Protein AF-B0XC69-F1 (afdb_monomer_lite)

Sequence (270 aa):
MVTQSNRRSKTFSDSVLTITGFFMEQNASMHNDLIACIFLYTSLLFAGYMVSNKYGAGLACVMTIPLYEKSIETPKDLADSGMLWGAEVVAWVNSFTLASESYLQTLVKNYRVEDLDHLKQLAKTRDFGFVGEHSEFGHFVPTEFLDEETSRQKRLLSKDLLWQSCTAYVSKTCPFKSRLNDLIMEIRQSGVQHFWELRSSGSEVVFSHPAWMDRGAGGGRFNQGRVLVPGRPSKNPVGQGGDGFDRNRKHVRPGPSLRAQKVRQPSVTA

Structure (mmCIF, N/CA/C/O backbone):
data_AF-B0XC69-F1
#
_entry.id   AF-B0XC69-F1
#
loop_
_atom_site.group_PDB
_atom_site.id
_atom_site.type_symbol
_atom_site.label_atom_id
_atom_site.label_alt_id
_atom_site.label_comp_id
_atom_site.label_asym_id
_atom_site.label_entity_id
_atom_site.label_seq_id
_atom_site.pdbx_PDB_ins_code
_atom_site.Cartn_x
_atom_site.Cartn_y
_atom_site.Cartn_z
_atom_site.occupancy
_atom_site.B_iso_or_equiv
_atom_site.auth_seq_id
_atom_site.auth_comp_id
_atom_site.auth_asym_id
_atom_site.auth_atom_id
_atom_site.pdbx_PDB_model_num
ATOM 1 N N . MET A 1 1 ? -39.777 20.691 71.344 1.00 35.19 1 MET A N 1
ATOM 2 C CA . MET A 1 1 ? -40.738 19.683 70.852 1.00 35.19 1 MET A CA 1
ATOM 3 C C . MET A 1 1 ? -40.025 18.906 69.759 1.00 35.19 1 MET A C 1
ATOM 5 O O . MET A 1 1 ? -39.617 19.508 68.776 1.00 35.19 1 MET A O 1
ATOM 9 N N . VAL A 1 2 ? -39.707 17.640 70.022 1.00 38.19 2 VAL A N 1
ATOM 10 C CA . VAL A 1 2 ? -38.860 16.794 69.168 1.00 38.19 2 VAL A CA 1
ATOM 11 C C . VAL A 1 2 ? -39.635 16.447 67.899 1.00 38.19 2 VAL A C 1
ATOM 13 O O . VAL A 1 2 ? -40.652 15.761 67.975 1.00 38.19 2 VAL A O 1
ATOM 16 N N . THR A 1 3 ? -39.179 16.913 66.739 1.00 38.44 3 TH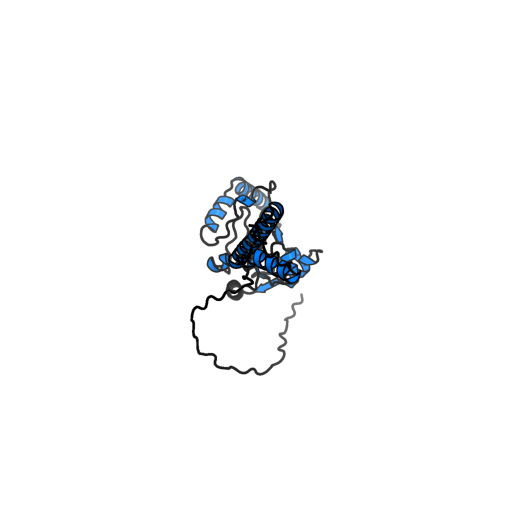R A N 1
ATOM 17 C CA . THR A 1 3 ? -39.650 16.404 65.450 1.00 38.44 3 THR A CA 1
ATOM 18 C C . THR A 1 3 ? -39.056 15.013 65.256 1.00 38.44 3 THR A C 1
ATOM 20 O O . THR A 1 3 ? -37.899 14.850 64.875 1.00 38.44 3 THR A O 1
ATOM 23 N N . GLN A 1 4 ? -39.840 13.982 65.575 1.00 37.69 4 GLN A N 1
ATOM 24 C CA . GLN A 1 4 ? -39.540 12.618 65.156 1.00 37.69 4 GLN A CA 1
ATOM 25 C C . GLN A 1 4 ? -39.554 12.570 63.622 1.00 37.69 4 GLN A C 1
ATOM 27 O O . GLN A 1 4 ? -40.604 12.472 62.992 1.00 37.69 4 GLN A O 1
ATOM 32 N N . SER A 1 5 ? -38.369 12.663 63.022 1.00 44.56 5 SER A N 1
ATOM 33 C CA . SER A 1 5 ? -38.133 12.243 61.645 1.00 44.56 5 SER A CA 1
ATOM 34 C C . SER A 1 5 ? -38.429 10.743 61.565 1.00 44.56 5 SER A C 1
ATOM 36 O O . SER A 1 5 ? -37.733 9.918 62.161 1.00 44.56 5 SER A O 1
ATOM 38 N N . ASN A 1 6 ? -39.521 10.396 60.888 1.00 46.03 6 ASN A N 1
ATOM 39 C CA . ASN A 1 6 ? -39.916 9.025 60.603 1.00 46.03 6 ASN A CA 1
ATOM 40 C C . ASN A 1 6 ? -38.870 8.394 59.664 1.00 46.03 6 ASN A C 1
ATOM 42 O O . ASN A 1 6 ? -38.987 8.484 58.440 1.00 46.03 6 ASN A O 1
ATOM 46 N N . ARG A 1 7 ? -37.809 7.796 60.228 1.00 54.62 7 ARG A N 1
ATOM 47 C CA . ARG A 1 7 ? -36.787 7.053 59.475 1.00 54.62 7 ARG A CA 1
ATOM 48 C C . ARG A 1 7 ? -37.419 5.802 58.864 1.00 54.62 7 ARG A C 1
ATOM 50 O O . ARG A 1 7 ? -37.412 4.731 59.468 1.00 54.62 7 ARG A O 1
ATOM 57 N N . ARG A 1 8 ? -37.942 5.914 57.640 1.00 59.34 8 ARG A N 1
ATOM 58 C CA . ARG A 1 8 ? -38.225 4.740 56.803 1.00 59.34 8 ARG A CA 1
ATOM 59 C C . ARG A 1 8 ? -36.908 4.005 56.555 1.00 59.34 8 ARG A C 1
ATOM 61 O O . ARG A 1 8 ? -36.005 4.545 55.921 1.00 59.34 8 ARG A O 1
ATOM 68 N N . SER A 1 9 ? -36.806 2.779 57.061 1.00 60.19 9 SER A N 1
ATOM 69 C CA . SER A 1 9 ? -35.724 1.858 56.713 1.00 60.19 9 SER A CA 1
ATOM 70 C C . SER A 1 9 ? -35.753 1.608 55.205 1.00 60.19 9 SER A C 1
ATOM 72 O O . SER A 1 9 ? -36.785 1.192 54.673 1.00 60.19 9 SER A O 1
ATOM 74 N N . LYS A 1 10 ? -34.648 1.890 54.503 1.00 64.50 10 LYS A N 1
ATOM 75 C CA . LYS A 1 10 ? -34.543 1.572 53.079 1.00 64.50 10 LYS A CA 1
ATOM 76 C C . LYS A 1 10 ? -34.388 0.069 52.915 1.00 64.50 10 LYS A C 1
ATOM 78 O O . LYS A 1 10 ? -33.409 -0.527 53.359 1.00 64.50 10 LYS A O 1
ATOM 83 N N . THR A 1 11 ? -35.365 -0.540 52.259 1.00 82.88 11 THR A N 1
ATOM 84 C CA . THR A 1 11 ? -35.267 -1.922 51.796 1.00 82.88 11 THR A CA 1
ATOM 85 C C . THR A 1 11 ? -34.165 -2.016 50.739 1.00 82.88 11 THR A C 1
ATOM 87 O O . THR A 1 11 ? -33.959 -1.078 49.974 1.00 82.88 11 THR A O 1
ATOM 90 N N . PHE A 1 12 ? -33.478 -3.157 50.654 1.00 83.69 12 PHE A N 1
ATOM 91 C CA . PHE A 1 12 ? -32.410 -3.402 49.675 1.00 83.69 12 PHE A CA 1
ATOM 92 C C . PHE A 1 12 ? -32.794 -3.000 48.238 1.00 83.69 12 PHE A C 1
ATOM 94 O O . PHE A 1 12 ? -32.015 -2.348 47.546 1.00 83.69 12 PHE A O 1
ATOM 101 N N . SER A 1 13 ? -34.028 -3.308 47.825 1.00 85.00 13 SER A N 1
ATOM 102 C CA . SER A 1 13 ? -34.564 -2.931 46.511 1.00 85.00 13 SER A CA 1
ATOM 103 C C . SER A 1 13 ? -34.569 -1.418 46.272 1.00 85.00 13 SER A C 1
ATOM 105 O O . SER A 1 13 ? -34.286 -0.978 45.163 1.00 85.00 13 SER A O 1
ATOM 107 N N . ASP A 1 14 ? -34.874 -0.619 47.295 1.00 82.31 14 ASP A N 1
ATOM 108 C CA . ASP A 1 14 ? -34.946 0.841 47.182 1.00 82.31 14 ASP A CA 1
ATOM 109 C C . ASP A 1 14 ? -33.545 1.442 46.995 1.00 82.31 14 ASP A C 1
ATOM 111 O O . ASP A 1 14 ? -33.346 2.372 46.214 1.00 82.31 14 ASP A O 1
ATOM 115 N N . SER A 1 15 ? -32.541 0.846 47.643 1.00 84.00 15 SER A N 1
ATOM 116 C CA . SER A 1 15 ? -31.134 1.205 47.457 1.00 84.00 15 SER A CA 1
ATOM 117 C C . SER A 1 15 ? -30.625 0.848 46.058 1.00 84.00 15 SER A C 1
ATOM 119 O O . SER A 1 15 ? -29.963 1.674 45.436 1.00 84.00 15 SER A O 1
ATOM 121 N N . VAL A 1 16 ? -30.962 -0.335 45.529 1.00 86.75 16 VAL A N 1
ATOM 122 C CA . VAL A 1 16 ? -30.578 -0.738 44.162 1.00 86.75 16 VAL A CA 1
ATOM 123 C C . VAL A 1 16 ? -31.189 0.202 43.125 1.00 86.75 16 VAL A C 1
ATOM 125 O O . VAL A 1 16 ? -30.464 0.715 42.281 1.00 86.75 16 VAL A O 1
ATOM 128 N N . LEU A 1 17 ? -32.487 0.502 43.232 1.00 86.69 17 LEU A N 1
ATOM 129 C CA . LEU A 1 17 ? -33.159 1.443 42.330 1.00 86.69 17 LEU A CA 1
ATOM 130 C C . LEU A 1 17 ? -32.564 2.853 42.420 1.00 86.69 17 LEU A C 1
ATOM 132 O O . LEU A 1 17 ? -32.383 3.504 41.395 1.00 86.69 17 LEU A O 1
ATOM 136 N N . THR A 1 18 ? -32.199 3.302 43.627 1.00 83.38 18 THR A N 1
ATOM 137 C CA . THR A 1 18 ? -31.525 4.596 43.829 1.00 83.38 18 THR A CA 1
ATOM 138 C C . THR A 1 18 ? -30.154 4.618 43.133 1.00 83.38 18 THR A C 1
ATOM 140 O O . THR A 1 18 ? -29.830 5.581 42.444 1.00 83.38 18 THR A O 1
ATOM 143 N N . ILE A 1 19 ? -29.361 3.547 43.259 1.00 85.62 19 ILE A N 1
ATOM 144 C CA . ILE A 1 19 ? -28.049 3.422 42.603 1.00 85.62 19 ILE A CA 1
ATOM 145 C C . ILE A 1 19 ? -28.200 3.385 41.079 1.00 85.62 19 ILE A C 1
ATOM 147 O O . ILE A 1 19 ? -27.499 4.111 40.380 1.00 85.62 19 ILE A O 1
ATOM 151 N N . THR A 1 20 ? -29.130 2.585 40.555 1.00 86.19 20 THR A N 1
ATOM 152 C CA . THR A 1 20 ? -29.433 2.530 39.119 1.00 86.19 20 THR A CA 1
ATOM 153 C C . THR A 1 20 ? -29.872 3.899 38.596 1.00 86.19 20 THR A C 1
ATOM 155 O O . THR A 1 20 ? -29.376 4.334 37.562 1.00 86.19 20 THR A O 1
ATOM 158 N N . GLY A 1 21 ? -30.705 4.627 39.346 1.00 84.75 21 GLY A N 1
ATOM 159 C CA . GLY A 1 21 ? -31.083 6.006 39.036 1.00 84.75 21 GLY A CA 1
ATOM 160 C C . GLY A 1 21 ? -29.876 6.938 38.892 1.00 84.75 21 GLY A C 1
ATOM 161 O O . GLY A 1 21 ? -29.803 7.674 37.914 1.00 84.75 21 GLY A O 1
ATOM 162 N N . PHE A 1 22 ? -28.883 6.845 39.785 1.00 83.94 22 PHE A N 1
ATOM 163 C CA . PHE A 1 22 ? -27.645 7.627 39.666 1.00 83.94 22 PHE A CA 1
ATOM 164 C C . PHE A 1 22 ? -26.816 7.280 38.424 1.00 83.94 22 PHE A C 1
ATOM 166 O O . PHE A 1 22 ? -26.246 8.180 37.813 1.00 83.94 22 PHE A O 1
ATOM 173 N N . PHE A 1 23 ? -26.767 6.008 38.016 1.00 84.44 23 PHE A N 1
ATOM 174 C CA . PHE A 1 23 ? -26.092 5.606 36.774 1.00 84.44 23 PHE A CA 1
ATOM 175 C C . PHE A 1 23 ? -26.844 6.052 35.513 1.00 84.44 23 PHE A C 1
ATOM 177 O O . PHE A 1 23 ? -26.207 6.358 34.510 1.00 84.44 23 PHE A O 1
ATOM 184 N N . MET A 1 24 ? -28.175 6.129 35.566 1.00 86.69 24 MET A N 1
ATOM 185 C CA . MET A 1 24 ? -29.010 6.698 34.501 1.00 86.69 24 MET A CA 1
ATOM 186 C C . MET A 1 24 ? -29.125 8.232 34.560 1.00 86.69 24 MET A C 1
ATOM 188 O O . MET A 1 24 ? -29.904 8.798 33.797 1.00 86.69 24 MET A O 1
ATOM 192 N N . GLU A 1 25 ? -28.396 8.903 35.459 1.00 82.38 25 GLU A N 1
ATOM 193 C CA . GLU A 1 25 ? -28.453 10.361 35.666 1.00 82.38 25 GLU A CA 1
ATOM 194 C C . GLU A 1 25 ? -29.860 10.883 36.031 1.00 82.38 25 GLU A C 1
ATOM 196 O O . GLU A 1 25 ? -30.189 12.056 35.854 1.00 82.38 25 GLU A O 1
ATOM 201 N N . GLN A 1 26 ? -30.711 10.012 36.578 1.00 83.38 26 GLN A N 1
ATOM 202 C CA . GLN A 1 26 ? -32.040 10.372 37.051 1.00 83.38 26 GLN A CA 1
ATOM 203 C C . GLN A 1 26 ? -31.956 11.008 38.437 1.00 83.38 26 GLN A C 1
ATOM 205 O O . GLN A 1 26 ? -31.206 10.570 39.312 1.00 83.38 26 GLN A O 1
ATOM 210 N N . ASN A 1 27 ? -32.765 12.045 38.651 1.00 74.31 27 ASN A N 1
ATOM 211 C CA . ASN A 1 27 ? -32.834 12.720 39.937 1.00 74.31 27 ASN A CA 1
ATOM 212 C C . ASN A 1 27 ? -33.462 11.776 40.976 1.00 74.31 27 ASN A C 1
ATOM 214 O O . ASN A 1 27 ? -34.639 11.426 40.876 1.00 74.31 27 ASN A O 1
ATOM 218 N N . ALA A 1 28 ? -32.665 11.341 41.950 1.00 71.00 28 ALA A N 1
ATOM 219 C CA . ALA A 1 28 ? -33.098 10.452 43.017 1.00 71.00 28 ALA A CA 1
ATOM 220 C C . ALA A 1 28 ? -33.102 11.186 44.362 1.00 71.00 28 ALA A C 1
ATOM 222 O O . ALA A 1 28 ? -32.224 11.993 44.667 1.00 71.00 28 ALA A O 1
ATOM 223 N N . SER A 1 29 ? -34.096 10.877 45.195 1.00 69.31 29 SER A N 1
ATOM 224 C CA . SER A 1 29 ? -34.234 11.447 46.536 1.00 69.31 29 SER A CA 1
ATOM 225 C C . SER A 1 29 ? -33.044 11.053 47.426 1.00 69.31 29 SER A C 1
ATOM 227 O O . SER A 1 29 ? -32.942 9.910 47.881 1.00 69.31 29 SER A O 1
ATOM 229 N N . MET A 1 30 ? -32.145 12.011 47.679 1.00 66.19 30 MET A N 1
ATOM 230 C CA . MET A 1 30 ? -31.007 11.871 48.593 1.00 66.19 30 MET A CA 1
ATOM 231 C C . MET A 1 30 ? -31.369 12.346 50.000 1.00 66.19 30 MET A C 1
ATOM 233 O O . MET A 1 30 ? -31.880 13.447 50.194 1.00 66.19 30 MET A O 1
ATOM 237 N N . HIS A 1 31 ? -31.067 11.516 50.997 1.00 66.50 31 HIS A N 1
ATOM 238 C CA . HIS A 1 31 ? -31.064 11.932 52.398 1.00 66.50 31 HIS A CA 1
ATOM 239 C C . HIS A 1 31 ? -29.703 12.553 52.725 1.00 66.50 31 HIS A C 1
ATOM 241 O O . HIS A 1 31 ? -28.673 11.912 52.509 1.00 66.50 31 HIS A O 1
ATOM 247 N N . ASN A 1 32 ? -29.704 13.770 53.272 1.00 69.38 32 ASN A N 1
ATOM 248 C CA . ASN A 1 32 ? -28.490 14.545 53.559 1.00 69.38 32 ASN A CA 1
ATOM 249 C C . ASN A 1 32 ? -28.138 14.575 55.058 1.00 69.38 32 ASN A C 1
ATOM 251 O O . ASN A 1 32 ? -27.385 15.433 55.507 1.00 69.38 32 ASN A O 1
ATOM 255 N N . ASP A 1 33 ? -28.664 13.627 55.835 1.00 72.06 33 ASP A N 1
ATOM 256 C CA . ASP A 1 33 ? -28.566 13.635 57.300 1.00 72.06 33 ASP A CA 1
ATOM 257 C C . ASP A 1 33 ? -27.158 13.313 57.833 1.00 72.06 33 ASP A C 1
ATOM 259 O O . ASP A 1 33 ? -26.824 13.687 58.956 1.00 72.06 33 ASP A O 1
ATOM 263 N N . LEU A 1 34 ? -26.321 12.618 57.050 1.00 79.12 34 LEU A N 1
ATOM 264 C CA . LEU A 1 34 ? -24.932 12.298 57.395 1.00 79.12 34 LEU A CA 1
ATOM 265 C C . LEU A 1 34 ? -23.973 12.707 56.272 1.00 79.12 34 LEU A C 1
ATOM 267 O O . LEU A 1 34 ? -24.160 12.337 55.113 1.00 79.12 34 LEU A O 1
ATOM 271 N N . ILE A 1 35 ? -22.865 13.350 56.650 1.00 81.81 35 ILE A N 1
ATOM 272 C CA . ILE A 1 35 ? -21.774 13.744 55.739 1.00 81.81 35 ILE A CA 1
ATOM 273 C C . ILE A 1 35 ? -21.216 12.533 54.970 1.00 81.81 35 ILE A C 1
ATOM 275 O O . ILE A 1 35 ? -20.936 12.634 53.778 1.00 81.81 35 ILE A O 1
ATOM 279 N N . ALA A 1 36 ? -21.131 11.361 55.608 1.00 81.50 36 ALA A N 1
ATOM 280 C CA . ALA A 1 36 ? -20.697 10.124 54.955 1.00 81.50 36 ALA A CA 1
ATOM 281 C C . ALA A 1 36 ? -21.615 9.705 53.787 1.00 81.50 36 ALA A C 1
ATOM 283 O O . ALA A 1 36 ? -21.129 9.263 52.748 1.00 81.50 36 ALA A O 1
ATOM 284 N N . CYS A 1 37 ? -22.934 9.886 53.924 1.00 79.75 37 CYS A N 1
ATOM 285 C CA . CYS A 1 37 ? -23.893 9.593 52.856 1.00 79.75 37 CYS A CA 1
ATOM 286 C C . CYS A 1 37 ? -23.765 10.591 51.700 1.00 79.75 37 CYS A C 1
ATOM 288 O O . CYS A 1 37 ? -23.842 10.187 50.544 1.00 79.75 37 CYS A O 1
ATOM 290 N N . ILE A 1 38 ? -23.500 11.866 51.999 1.00 83.56 38 ILE A N 1
ATOM 291 C CA . ILE A 1 38 ? -23.261 12.900 50.983 1.00 83.56 38 ILE A CA 1
ATOM 292 C C . ILE A 1 38 ? -22.013 12.565 50.160 1.00 83.56 38 ILE A C 1
ATOM 294 O O . ILE A 1 38 ? -22.074 12.597 48.932 1.00 83.56 38 ILE A O 1
ATOM 298 N N . PHE A 1 39 ? -20.904 12.186 50.805 1.00 87.69 39 PHE A N 1
ATOM 299 C CA . PHE A 1 39 ? -19.690 11.773 50.092 1.00 87.69 39 PHE A CA 1
ATOM 300 C C . PHE A 1 39 ? -19.920 10.530 49.225 1.00 87.69 39 PHE A C 1
ATOM 302 O O . PHE A 1 39 ? -19.506 10.518 48.065 1.00 87.69 39 PHE A O 1
ATOM 309 N N . LEU A 1 40 ? -20.626 9.519 49.746 1.00 86.25 40 LEU A N 1
ATOM 310 C CA . LEU A 1 40 ? -20.972 8.312 48.991 1.00 86.25 40 LEU A CA 1
ATOM 311 C C . LEU A 1 40 ? -21.791 8.675 47.745 1.00 86.25 40 LEU A C 1
ATOM 313 O O . LEU A 1 40 ? -21.365 8.379 46.630 1.00 86.25 40 LEU A O 1
ATOM 317 N N . TYR A 1 41 ? -22.917 9.369 47.909 1.00 86.44 41 TYR A N 1
ATOM 318 C CA . TYR A 1 41 ? -23.788 9.736 46.793 1.00 86.44 41 TYR A CA 1
ATOM 319 C C . TYR A 1 41 ? -23.098 10.643 45.772 1.00 86.44 41 TYR A C 1
ATOM 321 O O . TYR A 1 41 ? -23.245 10.418 44.575 1.00 86.44 41 TYR A O 1
ATOM 329 N N . THR A 1 42 ? -22.279 11.599 46.216 1.00 86.06 42 THR A N 1
ATOM 330 C CA . THR A 1 42 ? -21.506 12.467 45.311 1.00 86.06 42 THR A CA 1
ATOM 331 C C . THR A 1 42 ? -20.498 11.656 44.496 1.00 86.06 42 THR A C 1
ATOM 333 O O . THR A 1 42 ? -20.384 11.855 43.289 1.00 86.06 42 THR A O 1
ATOM 336 N N . SER A 1 43 ? -19.801 10.700 45.122 1.00 88.38 43 SER A N 1
ATOM 337 C CA . SER A 1 43 ? -18.871 9.817 44.406 1.00 88.38 43 SER A CA 1
ATOM 338 C C . SER A 1 43 ? -19.581 8.900 43.403 1.00 88.38 43 SER A C 1
ATOM 340 O O . SER A 1 43 ? -19.077 8.703 42.298 1.00 88.38 43 SER A O 1
ATOM 342 N N . LEU A 1 44 ? -20.775 8.396 43.742 1.00 86.88 44 LEU A N 1
ATOM 343 C CA . LEU A 1 44 ? -21.577 7.545 42.860 1.00 86.88 44 LEU A CA 1
ATOM 344 C C . LEU A 1 44 ? -22.139 8.322 41.663 1.00 86.88 44 LEU A C 1
ATOM 346 O O . LEU A 1 44 ? -22.091 7.831 40.539 1.00 86.88 44 LEU A O 1
ATOM 350 N N . LEU A 1 45 ? -22.616 9.546 41.898 1.00 87.62 45 LEU A N 1
ATOM 351 C CA . LEU A 1 45 ? -23.056 10.471 40.854 1.00 87.62 45 LEU A CA 1
ATOM 352 C C . LEU A 1 45 ? -21.907 10.832 39.913 1.00 87.62 45 LEU A C 1
ATOM 354 O O . LEU A 1 45 ? -22.064 10.778 38.696 1.00 87.62 45 LEU A O 1
ATOM 358 N N . PHE A 1 46 ? -20.731 11.142 40.462 1.00 89.38 46 PHE A N 1
ATOM 359 C CA . PHE A 1 46 ? -19.548 11.436 39.658 1.00 89.38 46 PHE A CA 1
ATOM 360 C C . PHE A 1 46 ? -19.111 10.230 38.814 1.00 89.38 46 PHE A C 1
ATOM 362 O O . PHE A 1 46 ? -18.763 10.388 37.643 1.00 89.38 46 PHE A O 1
ATOM 369 N N . ALA A 1 47 ? -19.168 9.018 39.377 1.00 89.69 47 ALA A N 1
ATOM 370 C CA . ALA A 1 47 ? -18.872 7.787 38.651 1.00 89.69 47 ALA A CA 1
ATOM 371 C C . ALA A 1 47 ? -19.884 7.522 37.522 1.00 89.69 47 ALA A C 1
ATOM 373 O O . ALA A 1 47 ? -19.465 7.246 36.398 1.00 89.69 47 ALA A O 1
ATOM 374 N N . GLY A 1 48 ? -21.188 7.656 37.794 1.00 88.62 48 GLY A N 1
ATOM 375 C CA . GLY A 1 48 ? -22.251 7.517 36.792 1.00 88.62 48 GLY A CA 1
ATOM 376 C C . GLY A 1 48 ? -22.087 8.509 35.641 1.00 88.62 48 GLY A C 1
ATOM 377 O O . GLY A 1 48 ? -21.997 8.101 34.485 1.00 88.62 48 GLY A O 1
ATOM 378 N N . TYR A 1 49 ? -21.896 9.789 35.970 1.00 89.94 49 TYR A N 1
ATOM 379 C CA . TYR A 1 49 ? -21.653 10.856 34.997 1.00 89.94 49 TYR A CA 1
ATOM 380 C C . TYR A 1 49 ? -20.414 10.595 34.125 1.00 89.94 49 TYR A C 1
ATOM 382 O O . TYR A 1 49 ? -20.444 10.760 32.903 1.00 89.94 49 TYR A O 1
ATOM 390 N N . MET A 1 50 ? -19.303 10.156 34.725 1.00 93.75 50 MET A N 1
ATOM 391 C CA . MET A 1 50 ? -18.082 9.839 33.977 1.00 93.75 50 MET A CA 1
ATOM 392 C C . MET A 1 50 ? -18.270 8.660 33.018 1.00 93.75 50 MET A C 1
ATOM 394 O O . MET A 1 50 ? -17.733 8.685 31.909 1.00 93.75 50 MET A O 1
ATOM 398 N N . VAL A 1 51 ? -19.017 7.628 33.418 1.00 92.44 51 VAL A N 1
ATOM 399 C CA . VAL A 1 51 ? -19.293 6.460 32.568 1.00 92.44 51 VAL A CA 1
ATOM 400 C C . VAL A 1 51 ? -20.214 6.836 31.407 1.00 92.44 51 VAL A C 1
ATOM 402 O O . VAL A 1 51 ? -19.891 6.516 30.262 1.00 92.44 51 VAL A O 1
ATOM 405 N N . SER A 1 52 ? -21.297 7.568 31.673 1.00 89.94 52 SER A N 1
ATOM 406 C CA . SER A 1 52 ? -22.253 8.015 30.655 1.00 89.94 52 SER A CA 1
ATOM 407 C C . SER A 1 52 ? -21.602 8.912 29.604 1.00 89.94 52 SER A C 1
ATOM 409 O O . SER A 1 52 ? -21.745 8.658 28.406 1.00 89.94 52 SER A O 1
ATOM 411 N N . ASN A 1 53 ? -20.785 9.887 30.017 1.00 91.56 53 ASN A N 1
ATOM 412 C CA . ASN A 1 53 ? -20.058 10.740 29.074 1.00 91.56 53 ASN A CA 1
ATOM 413 C C . ASN A 1 53 ? -19.021 9.970 28.251 1.00 91.56 53 ASN A C 1
ATOM 415 O O . ASN A 1 53 ? -18.890 10.215 27.054 1.00 91.56 53 ASN A O 1
ATOM 419 N N . LYS A 1 54 ? -18.300 9.011 28.849 1.00 93.94 54 LYS A N 1
ATOM 420 C CA . LYS A 1 54 ? -17.360 8.159 28.100 1.00 93.94 54 LYS A CA 1
ATOM 421 C C . LYS A 1 54 ? -18.077 7.284 27.078 1.00 93.94 54 LYS A C 1
ATOM 423 O O . LYS A 1 54 ? -17.586 7.139 25.961 1.00 93.94 54 LYS A O 1
ATOM 428 N N . TYR A 1 55 ? -19.229 6.725 27.441 1.00 93.69 55 TYR A N 1
ATOM 429 C CA . TYR A 1 55 ? -20.041 5.935 26.524 1.00 93.69 55 TYR A CA 1
ATOM 430 C C . TYR A 1 55 ? -20.590 6.796 25.380 1.00 93.69 55 TYR A C 1
ATOM 432 O O . TYR A 1 55 ? -20.427 6.432 24.217 1.00 93.69 55 TYR A O 1
ATOM 440 N N . GLY A 1 56 ? -21.156 7.968 25.688 1.00 92.56 56 GLY A N 1
ATOM 441 C CA . GLY A 1 56 ? -21.651 8.917 24.688 1.00 92.56 56 GLY A CA 1
ATOM 442 C C . GLY A 1 56 ? -20.553 9.400 23.736 1.00 92.56 56 GLY A C 1
ATOM 443 O O . GLY A 1 56 ? -20.737 9.376 22.519 1.00 92.56 56 GLY A O 1
ATOM 444 N N . ALA A 1 57 ? -19.377 9.749 24.266 1.00 92.75 57 ALA A N 1
ATOM 445 C CA . ALA A 1 57 ? -18.216 10.134 23.464 1.00 92.75 57 ALA A CA 1
ATOM 446 C C . ALA A 1 57 ? -17.690 8.974 22.599 1.00 92.75 57 ALA A C 1
ATOM 448 O O . ALA A 1 57 ? -17.358 9.174 21.430 1.00 92.75 57 ALA A O 1
ATOM 449 N N . GLY A 1 58 ? -17.645 7.752 23.141 1.00 92.12 58 GLY A N 1
ATOM 450 C CA . GLY A 1 58 ? -17.246 6.555 22.401 1.00 92.12 58 GLY A CA 1
ATOM 451 C C . GLY A 1 58 ? -18.209 6.232 21.260 1.00 92.12 58 GLY A C 1
ATOM 452 O O . GLY A 1 58 ? -17.774 5.976 20.138 1.00 92.12 58 GLY A O 1
ATOM 453 N N . LEU A 1 59 ? -19.515 6.317 21.514 1.00 92.38 59 LEU A N 1
ATOM 454 C CA . LEU A 1 59 ? -20.545 6.108 20.501 1.00 92.38 59 LEU A CA 1
ATOM 455 C C . LEU A 1 59 ? -20.472 7.167 19.395 1.00 92.38 59 LEU A C 1
ATOM 457 O O . LEU A 1 59 ? -20.506 6.817 18.218 1.00 92.38 59 LEU A O 1
ATOM 461 N N . ALA A 1 60 ? -20.305 8.443 19.757 1.00 92.62 60 ALA A N 1
ATOM 462 C CA . ALA A 1 60 ? -20.121 9.522 18.789 1.00 92.62 60 ALA A CA 1
ATOM 463 C C . ALA A 1 60 ? -18.864 9.304 17.924 1.00 92.62 60 ALA A C 1
ATOM 465 O O . ALA A 1 60 ? -18.898 9.509 16.711 1.00 92.62 60 ALA A O 1
ATOM 466 N N . CYS A 1 61 ? -17.771 8.817 18.518 1.00 89.44 61 CYS A N 1
ATOM 467 C CA . CYS A 1 61 ? -16.551 8.465 17.788 1.00 89.44 61 CYS A CA 1
ATOM 468 C C . CYS A 1 61 ? -16.793 7.322 16.781 1.00 89.44 61 CYS A C 1
ATOM 470 O O . CYS A 1 61 ? -16.407 7.418 15.618 1.00 89.44 61 CYS A O 1
ATOM 472 N N . VAL A 1 62 ? -17.510 6.270 17.186 1.00 89.19 62 VAL A N 1
ATOM 473 C CA . VAL A 1 62 ? -17.830 5.133 16.302 1.00 89.19 62 VAL A CA 1
ATOM 474 C C . VAL A 1 62 ? -18.817 5.515 15.191 1.00 89.19 62 VAL A C 1
ATOM 476 O O . VAL A 1 62 ? -18.727 4.985 14.088 1.00 89.19 62 VAL A O 1
ATOM 479 N N . MET A 1 63 ? -19.749 6.439 15.443 1.00 89.31 63 MET A N 1
ATOM 480 C CA . MET A 1 63 ? -20.707 6.912 14.433 1.00 89.31 63 MET A CA 1
ATOM 481 C C . MET A 1 63 ? -20.113 7.917 13.438 1.00 89.31 63 MET A C 1
ATOM 483 O O . MET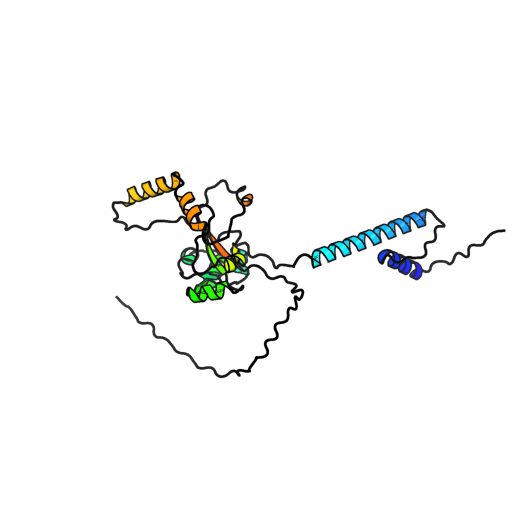 A 1 63 ? -20.659 8.082 12.349 1.00 89.31 63 MET A O 1
ATOM 487 N N . THR A 1 64 ? -19.014 8.587 13.789 1.00 90.06 64 THR A N 1
ATOM 488 C CA . THR A 1 64 ? -18.345 9.556 12.903 1.00 90.06 64 THR A CA 1
ATOM 489 C C . THR A 1 64 ? -17.267 8.921 12.028 1.00 90.06 64 THR A C 1
ATOM 491 O O . THR A 1 64 ? -17.020 9.415 10.929 1.00 90.06 64 THR A O 1
ATOM 494 N N . ILE A 1 65 ? -16.649 7.817 12.464 1.00 84.31 65 ILE A N 1
ATOM 495 C CA . ILE A 1 65 ? -15.584 7.145 11.711 1.00 84.31 65 ILE A CA 1
ATOM 496 C C . ILE A 1 65 ? -16.123 5.863 11.056 1.00 84.31 65 ILE A C 1
ATOM 498 O O . ILE A 1 65 ? -16.517 4.931 11.759 1.00 84.31 65 ILE A O 1
ATOM 502 N N . PRO A 1 66 ? -16.099 5.748 9.715 1.00 80.56 66 PRO A N 1
ATOM 503 C CA . PRO A 1 66 ? -16.462 4.505 9.048 1.00 80.56 66 PRO A CA 1
ATOM 504 C C . PRO A 1 66 ? -15.494 3.375 9.425 1.00 80.56 66 PRO A C 1
ATOM 506 O O . PRO A 1 66 ? -14.272 3.520 9.375 1.00 80.56 66 PRO A O 1
ATOM 509 N N . LEU A 1 67 ? -16.052 2.219 9.781 1.00 73.94 67 LEU A N 1
ATOM 510 C CA . LEU A 1 67 ? -15.289 1.005 10.061 1.00 73.94 67 LEU A CA 1
ATOM 511 C C . LEU A 1 67 ? -14.763 0.424 8.748 1.00 73.94 67 LEU A C 1
ATOM 513 O O . LEU A 1 67 ? -15.536 -0.074 7.934 1.00 73.94 67 LEU A O 1
ATOM 517 N N . TYR A 1 68 ? -13.451 0.444 8.557 1.00 79.50 68 TYR A N 1
ATOM 518 C CA . TYR A 1 68 ? -12.802 -0.211 7.426 1.00 79.50 68 TYR A CA 1
ATOM 519 C C . TYR A 1 68 ? -12.326 -1.617 7.811 1.00 79.50 68 TYR A C 1
ATOM 521 O O . TYR A 1 68 ? -12.012 -1.906 8.965 1.00 79.50 68 TYR A O 1
ATOM 529 N N . GLU A 1 69 ? -12.259 -2.527 6.843 1.00 78.31 69 GLU A N 1
ATOM 530 C CA . GLU A 1 69 ? -11.610 -3.831 7.031 1.00 78.31 69 GLU A CA 1
ATOM 531 C C . GLU A 1 69 ? -10.082 -3.695 7.246 1.00 78.31 69 GLU A C 1
ATOM 533 O O . GLU A 1 69 ? -9.503 -2.648 6.959 1.00 78.31 69 GLU A O 1
ATOM 538 N N . LYS A 1 70 ? -9.377 -4.776 7.609 1.00 82.19 70 LYS A N 1
ATOM 539 C CA . LYS A 1 70 ? -7.899 -4.788 7.716 1.00 82.19 70 LYS A CA 1
ATOM 540 C C . LYS A 1 70 ? -7.196 -4.570 6.366 1.00 82.19 70 LYS A C 1
ATOM 542 O O . LYS A 1 70 ? -7.350 -5.415 5.481 1.00 82.19 70 LYS A O 1
ATOM 547 N N . SER A 1 71 ? -6.429 -3.482 6.215 1.00 82.06 71 SER A N 1
ATOM 548 C CA . SER A 1 71 ? -5.743 -3.120 4.963 1.00 82.06 71 SER A CA 1
ATOM 549 C C . SER A 1 71 ? -4.833 -4.215 4.387 1.00 82.06 71 SER A C 1
ATOM 551 O O . SER A 1 71 ? -4.161 -4.921 5.134 1.00 82.06 71 SER A O 1
ATOM 553 N N . ILE A 1 72 ? -4.863 -4.388 3.057 1.00 87.00 72 ILE A N 1
ATOM 554 C CA . ILE A 1 72 ? -3.924 -5.248 2.326 1.00 87.00 72 ILE A CA 1
ATOM 555 C C . ILE A 1 72 ? -2.694 -4.379 2.081 1.00 87.00 72 ILE A C 1
ATOM 557 O O . ILE A 1 72 ? -2.711 -3.520 1.205 1.00 87.00 72 ILE A O 1
ATOM 561 N N . GLU A 1 73 ? -1.675 -4.544 2.917 1.00 86.06 73 GLU A N 1
ATOM 562 C CA . GLU A 1 73 ? -0.484 -3.682 2.910 1.00 86.06 73 GLU A CA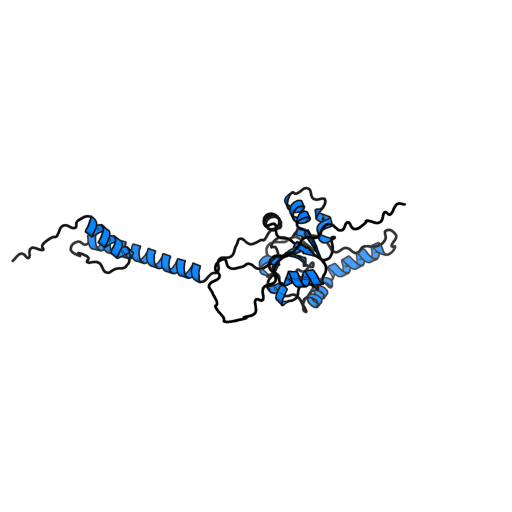 1
ATOM 563 C C . GLU A 1 73 ? 0.771 -4.440 2.472 1.00 86.06 73 GLU A C 1
ATOM 565 O O . GLU A 1 73 ? 1.696 -3.845 1.917 1.00 86.06 73 GLU A O 1
ATOM 570 N N . THR A 1 74 ? 0.820 -5.751 2.722 1.00 88.75 74 THR A N 1
ATOM 571 C CA . THR A 1 74 ? 1.979 -6.586 2.406 1.00 88.75 74 THR A CA 1
ATOM 572 C C . THR A 1 74 ? 1.668 -7.611 1.312 1.00 88.75 74 THR A C 1
ATOM 574 O O . THR A 1 74 ? 0.516 -8.025 1.170 1.00 88.75 74 THR A O 1
ATOM 577 N N . PRO A 1 75 ? 2.686 -8.102 0.578 1.00 87.50 75 PRO A N 1
ATOM 578 C CA . PRO A 1 75 ? 2.512 -9.200 -0.375 1.00 87.50 75 PRO A CA 1
ATOM 579 C C . PRO A 1 75 ? 1.899 -10.461 0.251 1.00 87.50 75 PRO A C 1
ATOM 581 O O . PRO A 1 75 ? 1.147 -11.178 -0.403 1.00 87.50 75 PRO A O 1
ATOM 584 N N . LYS A 1 76 ? 2.180 -10.717 1.536 1.00 89.81 76 LYS A N 1
ATOM 585 C CA . LYS A 1 76 ? 1.583 -11.831 2.285 1.00 89.81 76 LYS A CA 1
ATOM 586 C C . LYS A 1 76 ? 0.094 -11.605 2.529 1.00 89.81 76 LYS A C 1
ATOM 588 O O . LYS A 1 76 ? -0.693 -12.489 2.228 1.00 89.81 76 LYS A O 1
ATOM 593 N N . ASP A 1 77 ? -0.297 -10.402 2.962 1.00 90.44 77 ASP A N 1
ATOM 594 C CA . ASP A 1 77 ? -1.719 -10.056 3.109 1.00 90.44 77 ASP A CA 1
ATOM 595 C C . ASP A 1 77 ? -2.460 -10.137 1.761 1.00 90.44 77 ASP A C 1
ATOM 597 O O . ASP A 1 77 ? -3.626 -10.522 1.726 1.00 90.44 77 ASP A O 1
ATOM 601 N N . LEU A 1 78 ? -1.795 -9.800 0.646 1.00 89.69 78 LEU A N 1
ATOM 602 C CA . LEU A 1 78 ? -2.373 -9.944 -0.693 1.00 89.69 78 LEU A CA 1
ATOM 603 C C . LEU A 1 78 ? -2.592 -11.424 -1.043 1.00 89.69 78 LEU A C 1
ATOM 605 O O . LEU A 1 78 ? -3.670 -11.780 -1.515 1.00 89.69 78 LEU A O 1
ATO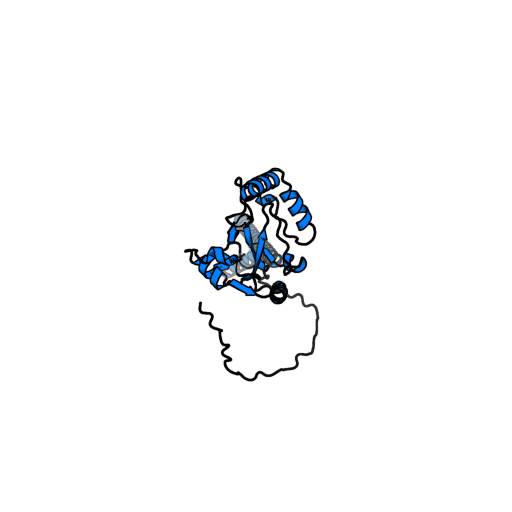M 609 N N . ALA A 1 79 ? -1.615 -12.287 -0.755 1.00 90.50 79 ALA A N 1
ATOM 610 C CA . ALA A 1 79 ? -1.743 -13.730 -0.945 1.00 90.50 79 ALA A CA 1
ATOM 611 C C . ALA A 1 79 ? -2.880 -14.324 -0.092 1.00 90.50 79 ALA A C 1
ATOM 613 O O . ALA A 1 79 ? -3.697 -15.085 -0.610 1.00 90.50 79 ALA A O 1
ATOM 614 N N . ASP A 1 80 ? -2.965 -13.925 1.181 1.00 91.19 80 ASP A N 1
ATOM 615 C CA . ASP A 1 80 ? -3.979 -14.389 2.136 1.00 91.19 80 ASP A CA 1
ATOM 616 C C . ASP A 1 80 ? -5.387 -13.890 1.782 1.00 91.19 80 ASP A C 1
ATOM 618 O O . ASP A 1 80 ? -6.373 -14.582 2.030 1.00 91.19 80 ASP A O 1
ATOM 622 N N . SER A 1 81 ? -5.495 -12.703 1.173 1.00 89.00 81 SER A N 1
ATOM 623 C CA . SER A 1 81 ? -6.779 -12.149 0.727 1.00 89.00 81 SER A CA 1
ATOM 624 C C . SER A 1 81 ? -7.412 -12.932 -0.426 1.00 89.00 81 SER A C 1
ATOM 626 O O . SER A 1 81 ? -8.616 -12.822 -0.645 1.00 89.00 81 SER A O 1
ATOM 628 N N . GLY A 1 82 ? -6.614 -13.691 -1.188 1.00 87.94 82 GLY A N 1
ATOM 629 C CA . GLY A 1 82 ? -7.078 -14.401 -2.380 1.00 87.94 82 GLY A CA 1
ATOM 630 C C . GLY A 1 82 ? -7.518 -13.489 -3.533 1.00 87.94 82 GLY A C 1
ATOM 631 O O . GLY A 1 82 ? -8.131 -13.974 -4.482 1.00 87.94 82 GLY A O 1
ATOM 632 N N . MET A 1 83 ? -7.228 -12.185 -3.466 1.00 89.69 83 MET A N 1
ATOM 633 C CA . MET A 1 83 ? -7.609 -11.224 -4.499 1.00 89.69 83 MET A CA 1
ATOM 634 C C . MET A 1 83 ? -6.910 -11.540 -5.827 1.00 89.69 83 MET A C 1
ATOM 636 O O . MET A 1 83 ? -5.707 -11.818 -5.868 1.00 89.69 83 MET A O 1
ATOM 640 N N . LEU A 1 84 ? -7.674 -11.477 -6.919 1.00 91.75 84 LEU A N 1
ATOM 641 C CA . LEU A 1 84 ? -7.132 -11.595 -8.268 1.00 91.75 84 LEU A CA 1
ATOM 642 C C . LEU A 1 84 ? -6.395 -10.308 -8.630 1.00 91.75 84 LEU A C 1
ATOM 644 O O . LEU A 1 84 ? -6.867 -9.202 -8.356 1.00 91.75 84 LEU A O 1
ATOM 648 N N . TRP A 1 85 ? -5.230 -10.459 -9.243 1.00 91.69 85 TRP A N 1
ATOM 649 C CA . TRP A 1 85 ? -4.424 -9.331 -9.689 1.00 91.69 85 TRP A CA 1
ATOM 650 C C . TRP A 1 85 ? -3.771 -9.643 -11.028 1.00 91.69 85 TRP A C 1
ATOM 652 O O . TRP A 1 85 ? -3.640 -10.809 -11.402 1.00 91.69 85 TRP A O 1
ATOM 662 N N . GLY A 1 86 ? -3.396 -8.613 -11.776 1.00 89.31 86 GLY A N 1
ATOM 663 C CA . GLY A 1 86 ? -2.948 -8.821 -13.145 1.00 89.31 86 GLY A CA 1
ATOM 664 C C . GLY A 1 86 ? -2.393 -7.594 -13.839 1.00 89.31 86 GLY A C 1
ATOM 665 O O . GLY A 1 86 ? -2.423 -6.479 -13.311 1.00 89.31 86 GLY A O 1
ATOM 666 N N . ALA A 1 87 ? -1.890 -7.843 -15.041 1.00 87.31 87 ALA A N 1
ATOM 667 C CA . ALA A 1 87 ? -1.483 -6.849 -16.024 1.00 87.31 87 ALA A CA 1
ATOM 668 C C . ALA A 1 87 ? -1.534 -7.473 -17.431 1.00 87.31 87 ALA A C 1
ATOM 670 O O . ALA A 1 87 ? -1.852 -8.652 -17.588 1.00 87.31 87 ALA A O 1
ATOM 671 N N . GLU A 1 88 ? -1.191 -6.686 -18.448 1.00 86.06 88 GLU A N 1
ATOM 672 C CA . GLU A 1 88 ? -1.253 -7.082 -19.863 1.00 86.06 88 GLU A CA 1
ATOM 673 C C . GLU A 1 88 ? -0.277 -8.216 -20.230 1.00 86.06 88 GLU A C 1
ATOM 675 O O . GLU A 1 88 ? -0.530 -9.010 -21.132 1.00 86.06 88 GLU A O 1
ATOM 680 N N . VAL A 1 89 ? 0.852 -8.328 -19.521 1.00 84.94 89 VAL A N 1
ATOM 681 C CA . VAL A 1 89 ? 1.944 -9.245 -19.886 1.00 84.94 89 VAL A CA 1
ATOM 682 C C . VAL A 1 89 ? 2.307 -10.157 -18.717 1.00 84.94 89 VAL A C 1
ATOM 684 O O . VAL A 1 89 ? 2.302 -9.752 -17.558 1.00 84.94 89 VAL A O 1
ATOM 687 N N . VAL A 1 90 ? 2.695 -11.404 -19.003 1.00 84.75 90 VAL A N 1
ATOM 688 C CA . VAL A 1 90 ? 3.127 -12.379 -17.976 1.00 84.75 90 VAL A CA 1
ATOM 689 C C . VAL A 1 90 ? 4.490 -12.050 -17.342 1.00 84.75 90 VAL A C 1
ATOM 691 O O . VAL A 1 90 ? 4.869 -12.638 -16.330 1.00 84.75 90 VAL A O 1
ATOM 694 N N . ALA A 1 91 ? 5.230 -11.100 -17.923 1.00 82.19 91 ALA A N 1
ATOM 695 C CA . ALA A 1 91 ? 6.598 -10.756 -17.542 1.00 82.19 91 ALA A CA 1
ATOM 696 C C . ALA A 1 91 ? 6.732 -10.399 -16.053 1.00 82.19 91 ALA A C 1
ATOM 698 O O . ALA A 1 91 ? 7.711 -10.789 -15.420 1.00 82.19 91 ALA A O 1
ATOM 699 N N . TRP A 1 92 ? 5.708 -9.762 -15.483 1.00 79.00 92 TRP A N 1
ATOM 700 C CA . TRP A 1 92 ? 5.654 -9.349 -14.079 1.00 79.00 92 TRP A CA 1
ATOM 701 C C . TRP A 1 92 ? 5.737 -10.502 -13.077 1.00 79.00 92 TRP A C 1
ATOM 703 O O . TRP A 1 92 ? 6.138 -10.297 -11.934 1.00 79.00 92 TRP A O 1
ATOM 713 N N . VAL A 1 93 ? 5.377 -11.718 -13.493 1.00 86.00 93 VAL A N 1
ATOM 714 C CA . VAL A 1 93 ? 5.345 -12.892 -12.613 1.00 86.00 93 VAL A CA 1
ATOM 715 C C . VAL A 1 93 ? 6.509 -13.842 -12.852 1.00 86.00 93 VAL A C 1
ATOM 717 O O . VAL A 1 93 ? 6.812 -14.661 -11.985 1.00 86.00 93 VAL A O 1
ATOM 720 N N . ASN A 1 94 ? 7.232 -13.695 -13.965 1.00 84.62 94 ASN A N 1
ATOM 721 C CA . ASN A 1 94 ? 8.345 -14.577 -14.320 1.00 84.62 94 ASN A CA 1
ATOM 722 C C . ASN A 1 94 ? 9.386 -14.684 -13.196 1.00 84.62 94 ASN A C 1
ATOM 724 O O . ASN A 1 94 ? 9.808 -15.791 -12.866 1.00 84.62 94 ASN A O 1
ATOM 728 N N . SER A 1 95 ? 9.715 -13.570 -12.539 1.00 80.00 95 SER A N 1
ATOM 729 C CA . SER A 1 95 ? 10.651 -13.532 -11.407 1.00 80.00 95 SER A CA 1
ATOM 730 C C . SER A 1 95 ? 10.178 -14.338 -10.186 1.00 80.00 95 SER A C 1
ATOM 732 O O . SER A 1 95 ? 11.004 -14.824 -9.417 1.00 80.00 95 SER A O 1
ATOM 734 N N . PHE A 1 96 ? 8.866 -14.528 -10.010 1.00 83.06 96 PHE A N 1
ATOM 735 C CA . PHE A 1 96 ? 8.286 -15.280 -8.890 1.00 83.06 96 PHE A CA 1
ATOM 736 C C . PHE A 1 96 ? 8.087 -16.767 -9.186 1.00 83.06 96 PHE A C 1
ATOM 738 O O . PHE A 1 96 ? 7.964 -17.555 -8.252 1.00 83.06 96 PHE A O 1
ATOM 745 N N . THR A 1 97 ? 8.063 -17.173 -10.460 1.00 82.50 97 THR A N 1
ATOM 746 C CA . THR A 1 97 ? 7.786 -18.572 -10.842 1.00 82.50 97 THR A CA 1
ATOM 747 C C . THR A 1 97 ? 8.783 -19.576 -10.260 1.00 82.50 97 THR A C 1
ATOM 749 O O . THR A 1 97 ? 8.419 -20.721 -10.001 1.00 82.50 97 THR A O 1
ATOM 752 N N . LEU A 1 98 ? 10.021 -19.142 -10.013 1.00 83.38 98 LEU A N 1
ATOM 753 C CA . LEU A 1 98 ? 11.098 -19.960 -9.451 1.00 83.38 98 LEU A CA 1
ATOM 754 C C . LEU A 1 98 ? 11.252 -19.803 -7.929 1.00 83.38 98 LEU A C 1
ATOM 756 O O . LEU A 1 98 ? 12.146 -20.409 -7.339 1.00 83.38 98 LEU A O 1
ATOM 760 N N . ALA A 1 99 ? 10.416 -18.990 -7.280 1.00 83.69 99 ALA A N 1
ATOM 761 C CA . ALA A 1 99 ? 10.527 -18.748 -5.850 1.00 83.69 99 ALA A CA 1
ATOM 762 C C . ALA A 1 99 ? 10.030 -19.953 -5.027 1.00 83.69 99 ALA A C 1
ATOM 764 O O . ALA A 1 99 ? 8.991 -20.557 -5.309 1.00 83.69 99 ALA A O 1
ATOM 765 N N . SER A 1 100 ? 10.767 -20.290 -3.965 1.00 84.56 100 SER A N 1
ATOM 766 C CA . SER A 1 100 ? 10.446 -21.405 -3.063 1.00 84.56 100 SER A CA 1
ATOM 767 C C . SER A 1 100 ? 9.384 -21.061 -2.011 1.00 84.56 100 SER A C 1
ATOM 769 O O . SER A 1 100 ? 8.827 -21.958 -1.381 1.00 84.56 100 SER A O 1
ATOM 771 N N . GLU A 1 101 ? 9.088 -19.776 -1.808 1.00 88.00 101 GLU A N 1
ATOM 772 C CA . GLU A 1 101 ? 8.173 -19.315 -0.764 1.00 88.00 101 GLU A CA 1
ATOM 773 C C . GLU A 1 101 ? 6.702 -19.551 -1.144 1.00 88.00 101 GLU A C 1
ATOM 775 O O . GLU A 1 101 ? 6.242 -19.174 -2.224 1.00 88.00 101 GLU A O 1
ATOM 780 N N . SER A 1 102 ? 5.927 -20.135 -0.226 1.00 88.50 102 SER A N 1
ATOM 781 C CA . SER A 1 102 ? 4.543 -20.557 -0.488 1.00 88.50 102 SER A CA 1
ATOM 782 C C . SER A 1 102 ? 3.597 -19.404 -0.839 1.00 88.50 102 SER A C 1
ATOM 784 O O . SER A 1 102 ? 2.743 -19.561 -1.711 1.00 88.50 102 SER A O 1
ATOM 786 N N . TYR A 1 103 ? 3.752 -18.233 -0.213 1.00 88.62 103 TYR A N 1
ATOM 787 C CA . TYR A 1 103 ? 2.892 -17.077 -0.494 1.00 88.62 103 TYR A CA 1
ATOM 788 C C . TYR A 1 103 ? 3.122 -16.513 -1.906 1.00 88.62 103 TYR A C 1
ATOM 790 O O . TYR A 1 103 ? 2.162 -16.107 -2.558 1.00 88.62 103 TYR A O 1
ATOM 798 N N . LEU A 1 104 ? 4.358 -16.553 -2.422 1.00 89.06 104 LEU A N 1
ATOM 799 C CA . LEU A 1 104 ? 4.667 -16.139 -3.796 1.00 89.06 104 LEU A CA 1
ATOM 800 C C . LEU A 1 104 ? 4.029 -17.087 -4.813 1.00 89.06 104 LEU A C 1
ATOM 802 O O . LEU A 1 104 ? 3.468 -16.636 -5.807 1.00 89.06 104 LEU A O 1
ATOM 806 N N . GLN A 1 105 ? 4.018 -18.393 -4.536 1.00 89.88 105 GLN A N 1
ATOM 807 C CA . GLN A 1 105 ? 3.328 -19.361 -5.392 1.00 89.88 105 GLN A CA 1
ATOM 808 C C . GLN A 1 105 ? 1.812 -19.127 -5.429 1.00 89.88 105 GLN A C 1
ATOM 810 O O . GLN A 1 105 ? 1.192 -19.281 -6.481 1.00 89.88 105 GLN A O 1
ATOM 815 N N . THR A 1 106 ? 1.203 -18.732 -4.309 1.00 90.88 106 THR A N 1
ATOM 816 C CA . THR A 1 106 ? -0.213 -18.331 -4.274 1.00 90.88 106 THR A CA 1
ATOM 817 C C . THR A 1 106 ? -0.453 -17.072 -5.105 1.00 90.88 106 THR A C 1
ATOM 819 O O . THR A 1 106 ? -1.397 -17.031 -5.891 1.00 90.88 106 THR A O 1
ATOM 822 N N . LEU A 1 107 ? 0.432 -16.076 -5.010 1.00 90.38 107 LEU A N 1
ATOM 823 C CA . LEU A 1 107 ? 0.343 -14.861 -5.823 1.00 90.38 107 LEU A CA 1
ATOM 824 C C . LEU A 1 107 ? 0.447 -15.159 -7.323 1.00 90.38 107 LEU A C 1
ATOM 826 O O . LEU A 1 107 ? -0.364 -14.643 -8.087 1.00 90.38 107 LEU A O 1
ATOM 830 N N . VAL A 1 108 ? 1.371 -16.037 -7.728 1.00 90.69 108 VAL A N 1
ATOM 831 C CA . VAL A 1 108 ? 1.515 -16.511 -9.118 1.00 90.69 108 VAL A CA 1
ATOM 832 C C . VAL A 1 108 ? 0.228 -17.188 -9.604 1.00 90.69 108 VAL A C 1
ATOM 834 O O . VAL A 1 108 ? -0.215 -16.940 -10.720 1.00 90.69 108 VAL A O 1
ATOM 837 N N . LYS A 1 109 ? -0.412 -18.019 -8.770 1.00 90.56 109 LYS A N 1
ATOM 838 C CA . LYS A 1 109 ? -1.675 -18.702 -9.118 1.00 90.56 109 LYS A CA 1
ATOM 839 C C . LYS A 1 109 ? -2.849 -17.735 -9.303 1.00 90.56 109 LYS A C 1
ATOM 841 O O . LYS A 1 109 ? -3.702 -17.963 -10.168 1.00 90.56 109 LYS A O 1
ATOM 846 N N . ASN A 1 110 ? -2.888 -16.676 -8.498 1.00 91.50 110 ASN A N 1
ATOM 847 C CA . ASN A 1 110 ? -3.933 -15.651 -8.538 1.00 91.50 110 ASN A CA 1
ATOM 848 C C . ASN A 1 110 ? -3.718 -14.620 -9.655 1.00 91.50 110 ASN A C 1
ATOM 850 O O . ASN A 1 110 ? -4.617 -13.821 -9.916 1.00 91.50 110 ASN A O 1
ATOM 854 N N . TYR A 1 111 ? -2.560 -14.651 -10.320 1.00 91.88 111 TYR A N 1
ATOM 855 C CA . TYR A 1 111 ? -2.252 -13.736 -11.406 1.00 91.88 111 TYR A CA 1
ATOM 856 C C . TYR A 1 111 ? -3.085 -14.028 -12.661 1.00 91.88 111 TYR A C 1
ATOM 858 O O . TYR A 1 111 ? -3.269 -15.189 -13.053 1.00 91.88 111 TYR A O 1
ATOM 866 N N . ARG A 1 112 ? -3.584 -12.974 -13.308 1.00 92.00 112 ARG A N 1
ATOM 867 C CA . ARG A 1 112 ? -4.322 -13.046 -14.574 1.00 92.00 112 ARG A CA 1
ATOM 868 C C . ARG A 1 112 ? -3.711 -12.104 -15.603 1.00 92.00 112 ARG A C 1
ATOM 870 O O . ARG A 1 112 ? -3.377 -10.966 -15.294 1.00 92.00 112 ARG A O 1
ATOM 877 N N . VAL A 1 113 ? -3.557 -12.624 -16.816 1.00 90.88 113 VAL A N 1
ATOM 878 C CA . VAL A 1 113 ? -3.162 -11.849 -17.991 1.00 90.88 113 VAL A CA 1
ATOM 879 C C . VAL A 1 113 ? -4.446 -11.491 -18.717 1.00 90.88 113 VAL A C 1
ATOM 881 O O . VAL A 1 113 ? -5.173 -12.390 -19.132 1.00 90.88 113 VAL A O 1
ATOM 884 N N . GLU A 1 114 ? -4.730 -10.201 -18.814 1.00 88.44 114 GLU A N 1
ATOM 885 C CA . GLU A 1 114 ? -5.960 -9.672 -19.401 1.00 88.44 114 GLU A CA 1
ATOM 886 C C . GLU A 1 114 ? -5.616 -8.613 -20.447 1.00 88.44 114 GLU A C 1
ATOM 888 O O . GLU A 1 114 ? -4.570 -7.970 -20.367 1.00 88.44 114 GLU A O 1
ATOM 893 N N . ASP A 1 115 ? -6.506 -8.432 -21.417 1.00 90.69 115 ASP A N 1
ATOM 894 C CA . ASP A 1 115 ? -6.356 -7.415 -22.457 1.00 90.69 115 ASP A CA 1
ATOM 895 C C . ASP A 1 115 ? -6.584 -5.996 -21.905 1.00 90.69 115 ASP A C 1
ATOM 897 O O . ASP A 1 115 ? -7.286 -5.808 -20.904 1.00 90.69 115 ASP A O 1
ATOM 901 N N . LEU A 1 116 ? -6.026 -4.982 -22.571 1.00 86.94 116 LEU A N 1
ATOM 902 C CA . LEU A 1 116 ? -6.042 -3.591 -22.110 1.00 86.94 116 LEU A CA 1
ATOM 903 C C . LEU A 1 116 ? -7.469 -3.063 -21.891 1.00 86.94 116 LEU A C 1
ATOM 905 O O . LEU A 1 116 ? -7.755 -2.427 -20.872 1.00 86.94 116 LEU A O 1
ATOM 909 N N . ASP A 1 117 ? -8.385 -3.361 -22.814 1.00 88.44 117 ASP A N 1
ATOM 910 C CA . ASP A 1 117 ? -9.784 -2.933 -22.715 1.00 88.44 117 ASP A CA 1
ATOM 911 C C . ASP A 1 117 ? -10.504 -3.592 -21.533 1.00 88.44 117 ASP A C 1
ATOM 913 O O . ASP A 1 117 ? -11.320 -2.959 -20.854 1.00 88.44 117 ASP A O 1
ATOM 917 N N . HIS A 1 118 ? -10.166 -4.848 -21.232 1.00 89.06 118 HIS A N 1
ATOM 918 C CA . HIS A 1 118 ? -10.717 -5.553 -20.081 1.00 89.06 118 HIS A CA 1
ATOM 919 C C . HIS A 1 118 ? -10.131 -5.011 -18.770 1.00 89.06 118 HIS A C 1
ATOM 921 O O . HIS A 1 118 ? -10.875 -4.778 -17.816 1.00 89.06 118 HIS A O 1
ATOM 927 N N . LEU A 1 119 ? -8.830 -4.700 -18.735 1.00 88.69 119 LEU A N 1
ATOM 928 C CA . LEU A 1 119 ? -8.181 -4.055 -17.591 1.00 88.69 119 LEU A CA 1
ATOM 929 C C . LEU A 1 119 ? -8.787 -2.679 -17.288 1.00 88.69 119 LEU A C 1
ATOM 931 O O . LEU A 1 119 ? -9.032 -2.383 -16.121 1.00 88.69 119 LEU A O 1
ATOM 935 N N . LYS A 1 120 ? -9.131 -1.880 -18.307 1.00 88.62 120 LYS A N 1
ATOM 936 C CA . LYS A 1 120 ? -9.849 -0.600 -18.135 1.00 88.62 120 LYS A CA 1
ATOM 937 C C . LYS A 1 120 ? -11.230 -0.778 -17.500 1.00 88.62 120 LYS A C 1
ATOM 939 O O . LYS A 1 120 ? -11.651 0.031 -16.670 1.00 88.62 120 LYS A O 1
ATOM 944 N N . GLN A 1 121 ? -11.954 -1.838 -17.858 1.00 89.12 121 GLN A N 1
ATOM 945 C CA . GLN A 1 121 ? -13.244 -2.159 -17.233 1.00 89.12 121 GLN A CA 1
ATOM 946 C C . GLN A 1 121 ? -13.064 -2.630 -15.783 1.00 89.12 121 GLN A C 1
ATOM 948 O O . GLN A 1 121 ? -13.782 -2.183 -14.883 1.00 89.12 121 GLN A O 1
ATOM 953 N N . LEU A 1 122 ? -12.062 -3.474 -15.532 1.00 88.31 122 LEU A N 1
ATOM 954 C CA . LEU A 1 122 ? -11.709 -3.940 -14.192 1.00 88.31 122 LEU A CA 1
ATOM 955 C C . LEU A 1 122 ? -11.189 -2.802 -13.304 1.00 88.31 122 LEU A C 1
ATOM 957 O O . LEU A 1 122 ? -11.414 -2.831 -12.094 1.00 88.31 122 LEU A O 1
ATOM 961 N N . ALA A 1 123 ? -10.545 -1.777 -13.872 1.00 85.94 123 ALA A N 1
ATOM 962 C CA . ALA A 1 123 ? -10.007 -0.637 -13.127 1.00 85.94 123 ALA A CA 1
ATOM 963 C C . ALA A 1 123 ? -11.114 0.129 -12.393 1.00 85.94 123 ALA A C 1
ATOM 965 O O . ALA A 1 123 ? -10.922 0.553 -11.250 1.00 85.94 123 ALA A O 1
ATOM 966 N N . LYS A 1 124 ? -12.305 0.194 -13.002 1.00 86.00 124 LYS A N 1
ATOM 967 C CA . LYS A 1 124 ? -13.526 0.773 -12.417 1.00 86.00 124 LYS A CA 1
ATOM 968 C C . LYS A 1 124 ? -14.135 -0.093 -11.309 1.00 86.00 124 LYS A C 1
ATOM 970 O O . LYS A 1 124 ? -14.921 0.398 -10.503 1.00 86.00 124 LYS A O 1
ATOM 975 N N . THR A 1 125 ? -13.776 -1.374 -11.251 1.00 85.25 125 THR A N 1
ATOM 976 C CA . THR A 1 125 ? -14.279 -2.334 -10.259 1.00 85.25 125 THR A CA 1
ATOM 977 C C . THR A 1 125 ? -13.350 -2.391 -9.044 1.00 85.25 125 THR A C 1
ATOM 979 O O . THR A 1 125 ? -12.163 -2.082 -9.138 1.00 85.25 125 THR A O 1
ATOM 982 N N . ARG A 1 126 ? -13.855 -2.782 -7.866 1.00 80.81 126 ARG A N 1
ATOM 983 C CA . ARG A 1 126 ? -13.071 -2.877 -6.615 1.00 80.81 126 ARG A CA 1
ATOM 984 C C . ARG A 1 126 ? -12.603 -4.288 -6.251 1.00 80.81 126 ARG A C 1
ATOM 986 O O . ARG A 1 126 ? -12.123 -4.487 -5.143 1.00 80.81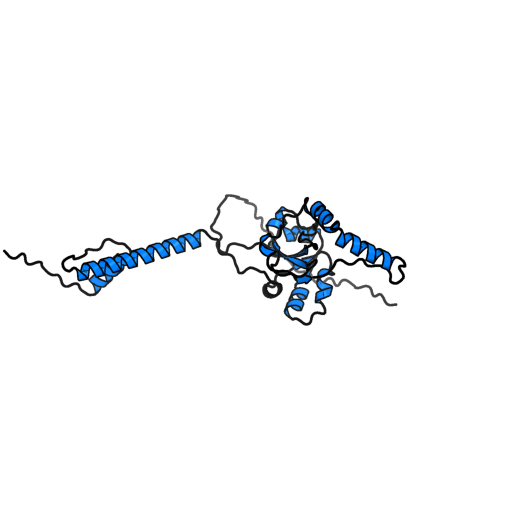 126 ARG A O 1
ATOM 993 N N . ASP A 1 127 ? -12.664 -5.225 -7.189 1.00 84.75 127 ASP A N 1
ATOM 994 C CA . ASP A 1 127 ? -12.384 -6.641 -6.909 1.00 84.75 127 ASP A CA 1
ATOM 995 C C . ASP A 1 127 ? -11.072 -7.134 -7.540 1.00 84.75 127 ASP A C 1
ATOM 997 O O . ASP A 1 127 ? -10.711 -8.301 -7.397 1.00 84.75 127 ASP A O 1
ATOM 1001 N N . PHE A 1 128 ? -10.346 -6.245 -8.229 1.00 89.31 128 PHE A N 1
ATOM 1002 C CA . PHE A 1 128 ? -9.132 -6.576 -8.972 1.00 89.31 128 PHE A CA 1
ATOM 1003 C C . PHE A 1 128 ? -7.959 -5.664 -8.602 1.00 89.31 128 PHE A C 1
ATOM 1005 O O . PHE A 1 128 ? -8.126 -4.441 -8.479 1.00 89.31 128 PHE A O 1
ATOM 1012 N N . GLY A 1 129 ? -6.782 -6.272 -8.433 1.00 89.12 129 GLY A N 1
ATOM 1013 C CA . GLY A 1 129 ? -5.510 -5.592 -8.205 1.00 89.12 129 GLY A CA 1
ATOM 1014 C C . GLY A 1 129 ? -4.699 -5.404 -9.489 1.00 89.12 129 GLY A C 1
ATOM 1015 O O . GLY A 1 129 ? -4.659 -6.285 -10.341 1.00 89.12 129 GLY A O 1
ATOM 1016 N N . PHE A 1 130 ? -4.007 -4.277 -9.620 1.00 89.00 130 PHE A N 1
ATOM 1017 C CA . PHE A 1 130 ? -3.212 -3.957 -10.813 1.00 89.00 130 PHE A CA 1
ATOM 1018 C C . PHE A 1 130 ? -1.731 -3.912 -10.497 1.00 89.00 130 PHE A C 1
ATOM 1020 O O . PHE A 1 130 ? -1.355 -3.485 -9.411 1.00 89.00 130 PHE A O 1
ATOM 1027 N N . VAL A 1 131 ? -0.880 -4.303 -11.439 1.00 87.19 131 VAL A N 1
ATOM 1028 C CA . VAL A 1 131 ? 0.562 -4.059 -11.310 1.00 87.19 131 VAL A CA 1
ATOM 1029 C C . VAL A 1 131 ? 0.859 -2.595 -11.618 1.00 87.19 131 VAL A C 1
ATOM 1031 O O . VAL A 1 131 ? 0.401 -2.070 -12.628 1.00 87.19 131 VAL A O 1
ATOM 1034 N N . GLY A 1 132 ? 1.618 -1.947 -10.741 1.00 83.50 132 GLY A N 1
ATOM 1035 C CA . GLY A 1 132 ? 2.170 -0.616 -10.936 1.00 83.50 132 GLY A CA 1
ATOM 1036 C C . GLY A 1 132 ? 3.670 -0.633 -10.671 1.00 83.50 132 GLY A C 1
ATOM 1037 O O . GLY A 1 132 ? 4.131 -1.106 -9.631 1.00 83.50 132 GLY A O 1
ATOM 1038 N N . GLU A 1 133 ? 4.436 -0.109 -11.614 1.00 80.88 133 GLU A N 1
ATOM 1039 C CA . GLU A 1 133 ? 5.871 0.094 -11.459 1.00 80.88 133 GLU A CA 1
ATOM 1040 C C . GLU A 1 133 ? 6.108 1.494 -10.903 1.00 80.88 133 GLU A C 1
ATOM 1042 O O . GLU A 1 133 ? 5.566 2.476 -11.424 1.00 80.88 133 GLU A O 1
ATOM 1047 N N . HIS A 1 134 ? 6.908 1.598 -9.844 1.00 79.69 134 HIS A N 1
ATOM 1048 C CA . HIS A 1 134 ? 7.465 2.892 -9.492 1.00 79.69 134 HIS A CA 1
ATOM 1049 C C . HIS A 1 134 ? 8.854 3.043 -10.080 1.00 79.69 134 HIS A C 1
ATOM 1051 O O . HIS A 1 134 ? 9.691 2.153 -9.987 1.00 79.69 134 HIS A O 1
ATOM 1057 N N . SER A 1 135 ? 9.115 4.218 -10.618 1.00 79.38 135 SER A N 1
ATOM 1058 C CA . SER A 1 135 ? 10.430 4.619 -11.053 1.00 79.38 135 SER A CA 1
ATOM 1059 C C . SER A 1 135 ? 11.335 4.957 -9.875 1.00 79.38 135 SER A C 1
ATOM 1061 O O . SER A 1 135 ? 10.905 5.175 -8.743 1.00 79.38 135 SER A O 1
ATOM 1063 N N . GLU A 1 136 ? 12.627 5.001 -10.151 1.00 75.94 136 GLU A N 1
ATOM 1064 C CA . GLU A 1 136 ? 13.694 5.098 -9.162 1.00 75.94 136 GLU A CA 1
ATOM 1065 C C . GLU A 1 136 ? 13.593 6.305 -8.221 1.00 75.94 136 GLU A C 1
ATOM 1067 O O . GLU A 1 136 ? 14.027 6.196 -7.075 1.00 75.94 136 GLU A O 1
ATOM 1072 N N . PHE A 1 137 ? 12.989 7.415 -8.655 1.00 78.31 137 PHE A N 1
ATOM 1073 C CA . PHE A 1 137 ? 12.787 8.598 -7.814 1.00 78.31 137 PHE A CA 1
ATOM 1074 C C . PHE A 1 137 ? 11.386 8.675 -7.179 1.00 78.31 137 PHE A C 1
ATOM 1076 O O . PHE A 1 137 ? 10.974 9.735 -6.716 1.00 78.31 137 PHE A O 1
ATOM 1083 N N . GLY A 1 138 ? 10.655 7.557 -7.117 1.00 75.44 138 GLY A N 1
ATOM 1084 C CA . GLY A 1 138 ? 9.389 7.439 -6.383 1.00 75.44 138 GLY A CA 1
ATOM 1085 C C . GLY A 1 138 ? 8.143 7.871 -7.162 1.00 75.44 138 GLY A C 1
ATOM 1086 O O . GLY A 1 138 ? 7.053 7.921 -6.590 1.00 75.44 138 GLY A O 1
ATOM 1087 N N . HIS A 1 139 ? 8.286 8.160 -8.456 1.00 80.12 139 HIS A N 1
ATOM 1088 C CA . HIS A 1 139 ? 7.170 8.424 -9.366 1.00 80.12 139 HIS A CA 1
ATOM 1089 C C . HIS A 1 139 ? 6.591 7.121 -9.918 1.00 80.12 139 HIS A C 1
ATOM 1091 O O . HIS A 1 139 ? 7.303 6.131 -10.020 1.00 80.12 139 HIS A O 1
ATOM 1097 N N . PHE A 1 140 ? 5.316 7.102 -10.305 1.00 78.56 140 PHE A N 1
ATOM 1098 C CA . PHE A 1 140 ? 4.710 5.934 -10.951 1.00 78.56 140 PHE A CA 1
ATOM 1099 C C . PHE A 1 140 ? 4.774 6.047 -12.465 1.00 78.56 140 PHE A C 1
ATOM 1101 O O . PHE A 1 140 ? 4.566 7.127 -13.019 1.00 78.56 140 PHE A O 1
ATOM 1108 N N . VAL A 1 141 ? 5.047 4.921 -13.123 1.00 74.94 141 VAL A N 1
ATOM 1109 C CA . VAL A 1 141 ? 5.000 4.847 -14.583 1.00 74.94 141 VAL A CA 1
ATOM 1110 C C . VAL A 1 141 ? 3.533 4.947 -15.017 1.00 74.94 141 VAL A C 1
ATOM 1112 O O . VAL A 1 141 ? 2.708 4.161 -14.536 1.00 74.94 141 VAL A O 1
ATOM 1115 N N . PRO A 1 142 ? 3.173 5.908 -15.890 1.00 70.12 142 PRO A N 1
ATOM 1116 C CA . PRO A 1 142 ? 1.807 6.029 -16.376 1.00 70.12 142 PRO A CA 1
ATOM 1117 C C . PRO A 1 142 ? 1.428 4.749 -17.110 1.00 70.12 142 PRO A C 1
ATOM 1119 O O . PRO A 1 142 ? 2.204 4.215 -17.902 1.00 70.12 142 PRO A O 1
ATOM 1122 N N . THR A 1 143 ? 0.244 4.225 -16.810 1.00 75.81 143 THR A N 1
ATOM 1123 C CA . THR A 1 143 ? -0.248 3.007 -17.447 1.00 75.81 143 THR A CA 1
ATOM 1124 C C . THR A 1 143 ? -1.593 3.276 -18.091 1.00 75.81 143 THR A C 1
ATOM 1126 O O . THR A 1 143 ? -2.485 3.825 -17.453 1.00 75.81 143 THR A O 1
ATOM 1129 N N . GLU A 1 144 ? -1.758 2.852 -19.342 1.00 78.44 144 GLU A N 1
ATOM 1130 C CA . GLU A 1 144 ? -2.916 3.211 -20.172 1.00 78.44 144 GLU A CA 1
ATOM 1131 C C . GLU A 1 144 ? -4.264 2.697 -19.644 1.00 78.44 144 GLU A C 1
ATOM 1133 O O . GLU A 1 144 ? -5.314 3.144 -20.098 1.00 78.44 144 GLU A O 1
ATOM 1138 N N . PHE A 1 145 ? -4.264 1.740 -18.711 1.00 80.50 145 PHE A N 1
ATOM 1139 C CA . PHE A 1 145 ? -5.484 1.202 -18.105 1.00 80.50 145 PHE A CA 1
ATOM 1140 C C . PHE A 1 145 ? -5.897 1.889 -16.791 1.00 80.50 145 PHE A C 1
ATOM 1142 O O . PHE A 1 145 ? -6.957 1.561 -16.255 1.00 80.50 145 PHE A O 1
ATOM 1149 N N . LEU A 1 146 ? -5.086 2.810 -16.257 1.00 81.88 146 LEU A N 1
ATOM 1150 C CA . LEU A 1 146 ? -5.352 3.537 -15.011 1.00 81.88 146 LEU A CA 1
ATOM 1151 C C . LEU A 1 146 ? -5.491 5.037 -15.280 1.00 81.88 146 LEU A C 1
ATOM 1153 O O . LEU A 1 146 ? -4.506 5.766 -15.325 1.00 81.88 146 LEU A O 1
ATOM 1157 N N . ASP A 1 147 ? -6.734 5.502 -15.366 1.00 81.19 147 ASP A N 1
ATOM 1158 C CA . ASP A 1 147 ? -7.050 6.931 -15.424 1.00 81.19 147 ASP A CA 1
ATOM 1159 C C . ASP A 1 147 ? -6.894 7.586 -14.040 1.00 81.19 147 ASP A C 1
ATOM 1161 O O . ASP A 1 147 ? -7.042 6.917 -13.008 1.00 81.19 147 ASP A O 1
ATOM 1165 N N . GLU A 1 148 ? -6.715 8.911 -13.991 1.00 77.88 148 GLU A N 1
ATOM 1166 C CA . GLU A 1 148 ? -6.578 9.678 -12.742 1.00 77.88 148 GLU A CA 1
ATOM 1167 C C . GLU A 1 148 ? -7.715 9.382 -11.743 1.00 77.88 148 GLU A C 1
ATOM 1169 O O . GLU A 1 148 ? -7.473 9.150 -10.556 1.00 77.88 148 GLU A O 1
ATOM 1174 N N . GLU A 1 149 ? -8.962 9.309 -12.213 1.00 80.62 149 GLU A N 1
ATOM 1175 C CA . GLU A 1 149 ? -10.120 9.023 -11.360 1.00 80.62 149 GLU A CA 1
ATOM 1176 C C . GLU A 1 149 ? -10.057 7.612 -10.760 1.00 80.62 14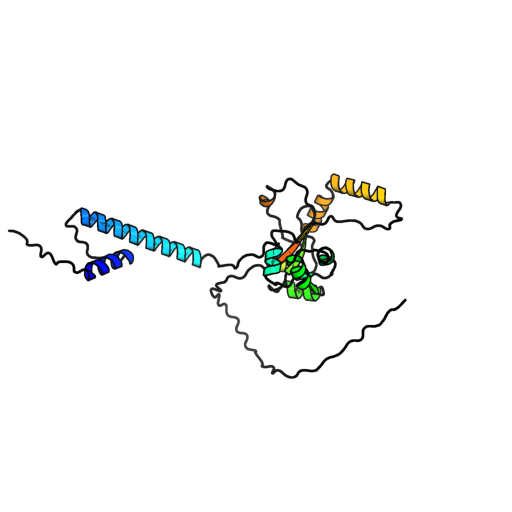9 GLU A C 1
ATOM 1178 O O . GLU A 1 149 ? -10.278 7.426 -9.559 1.00 80.62 149 GLU A O 1
ATOM 1183 N N . THR A 1 150 ? -9.709 6.616 -11.579 1.00 80.94 150 THR A N 1
ATOM 1184 C CA . THR A 1 150 ? -9.583 5.228 -11.118 1.00 80.94 150 THR A CA 1
ATOM 1185 C C . THR A 1 150 ? -8.405 5.069 -10.163 1.00 80.94 150 THR A C 1
ATOM 1187 O O . THR A 1 150 ? -8.527 4.363 -9.162 1.00 80.94 150 THR A O 1
ATOM 1190 N N . SER A 1 151 ? -7.311 5.799 -10.396 1.00 79.88 151 SER A N 1
ATOM 1191 C CA . SER A 1 151 ? -6.118 5.795 -9.553 1.00 79.88 151 SER A CA 1
ATOM 1192 C C . SER A 1 151 ? -6.440 6.235 -8.117 1.00 79.88 151 SER A C 1
ATOM 1194 O O . SER A 1 151 ? -6.109 5.532 -7.165 1.00 79.88 151 SER A O 1
ATOM 1196 N N . ARG A 1 152 ? -7.238 7.296 -7.927 1.00 81.56 152 ARG A N 1
ATOM 1197 C CA . ARG A 1 152 ? -7.649 7.780 -6.592 1.00 81.56 152 ARG A CA 1
ATOM 1198 C C . ARG A 1 152 ? -8.442 6.750 -5.786 1.00 81.56 152 ARG A C 1
ATOM 1200 O O . ARG A 1 152 ? -8.489 6.819 -4.559 1.00 81.56 152 ARG A O 1
ATOM 1207 N N . GLN A 1 153 ? -9.083 5.803 -6.467 1.00 82.19 153 GLN A N 1
ATOM 1208 C CA . GLN A 1 153 ? -9.843 4.729 -5.836 1.00 82.19 153 GLN A CA 1
ATOM 1209 C C . GLN A 1 153 ? -8.999 3.491 -5.532 1.00 82.19 153 GLN A C 1
ATOM 1211 O O . GLN A 1 153 ? -9.523 2.538 -4.954 1.00 82.19 153 GLN A O 1
ATOM 1216 N N . LYS A 1 154 ? -7.721 3.472 -5.912 1.00 84.06 154 LYS A N 1
ATOM 1217 C CA . LYS A 1 154 ? -6.776 2.403 -5.599 1.00 84.06 154 LYS A CA 1
ATOM 1218 C C . LYS A 1 154 ? -5.762 2.887 -4.567 1.00 84.06 154 LYS A C 1
ATOM 1220 O O . LYS A 1 154 ? -5.566 4.074 -4.329 1.00 84.06 154 LYS A O 1
ATOM 1225 N N . ARG A 1 155 ? -5.123 1.930 -3.918 1.00 84.31 155 ARG A N 1
ATOM 1226 C CA . ARG A 1 155 ? -4.071 2.125 -2.937 1.00 84.31 155 ARG A CA 1
ATOM 1227 C C . ARG A 1 155 ? -2.920 1.206 -3.285 1.00 84.31 155 ARG A C 1
ATOM 1229 O O . ARG A 1 155 ? -3.111 0.035 -3.589 1.00 84.31 155 ARG A O 1
ATOM 1236 N N . LEU A 1 156 ? -1.720 1.741 -3.193 1.00 84.38 156 LEU A N 1
ATOM 1237 C CA . LEU A 1 156 ? -0.500 0.970 -3.342 1.00 84.38 156 LEU A CA 1
ATOM 1238 C C . LEU A 1 156 ? -0.263 0.105 -2.106 1.00 84.38 156 LEU A C 1
ATOM 1240 O O . LEU A 1 156 ? -0.479 0.562 -0.984 1.00 84.38 156 LEU A O 1
ATOM 1244 N N . LEU A 1 157 ? 0.246 -1.109 -2.302 1.00 85.75 157 LEU A N 1
ATOM 1245 C CA . LEU A 1 157 ? 0.827 -1.875 -1.200 1.00 85.75 157 LEU A CA 1
ATOM 1246 C C . LEU A 1 157 ? 1.896 -1.041 -0.475 1.00 85.75 157 LEU A C 1
ATOM 1248 O O . LEU A 1 157 ? 2.654 -0.303 -1.105 1.00 85.75 157 LEU A O 1
ATOM 1252 N N . SER A 1 158 ? 1.988 -1.171 0.847 1.00 84.81 158 SER A N 1
ATOM 1253 C CA . SER A 1 158 ? 3.044 -0.530 1.638 1.00 84.81 158 SER A CA 1
ATOM 1254 C C . SER A 1 158 ? 4.417 -1.127 1.325 1.00 84.81 158 SER A C 1
ATOM 1256 O O . SER A 1 158 ? 5.403 -0.389 1.257 1.00 84.81 158 SER A O 1
ATOM 1258 N N . LYS A 1 159 ? 4.465 -2.449 1.108 1.00 83.62 159 LYS A N 1
ATOM 1259 C CA . LYS A 1 159 ? 5.666 -3.183 0.697 1.00 83.62 159 LYS A CA 1
ATOM 1260 C C . LYS A 1 159 ? 5.559 -3.660 -0.740 1.00 83.62 159 LYS A C 1
ATOM 1262 O O . LYS A 1 159 ? 4.518 -4.150 -1.171 1.00 83.62 159 LYS A O 1
ATOM 1267 N N . ASP A 1 160 ? 6.676 -3.582 -1.432 1.00 82.25 160 ASP A N 1
ATOM 1268 C CA . ASP A 1 160 ? 6.800 -3.966 -2.829 1.00 82.25 160 ASP A CA 1
ATOM 1269 C C . ASP A 1 160 ? 6.852 -5.479 -2.982 1.00 82.25 160 ASP A C 1
ATOM 1271 O O . ASP A 1 160 ? 7.283 -6.209 -2.085 1.00 82.25 160 ASP A O 1
ATOM 1275 N N . LEU A 1 161 ? 6.391 -5.943 -4.138 1.00 83.31 161 LEU A N 1
ATOM 1276 C CA . LEU A 1 161 ? 6.427 -7.350 -4.517 1.00 83.31 161 LEU A CA 1
ATOM 1277 C C . LEU A 1 161 ? 7.810 -7.756 -5.010 1.00 83.31 161 LEU A C 1
ATOM 1279 O O . LEU A 1 161 ? 8.291 -8.837 -4.680 1.00 83.31 161 LEU A O 1
ATOM 1283 N N . LEU A 1 162 ? 8.448 -6.889 -5.791 1.00 81.31 162 LEU A N 1
ATOM 1284 C CA . LEU A 1 162 ? 9.773 -7.113 -6.348 1.00 81.31 162 LEU A CA 1
ATOM 1285 C C . LEU A 1 162 ? 10.502 -5.787 -6.486 1.00 81.31 162 LEU A C 1
ATOM 1287 O O . LEU A 1 162 ? 9.870 -4.757 -6.698 1.00 81.31 162 LEU A O 1
ATOM 1291 N N . TRP A 1 163 ? 11.825 -5.844 -6.423 1.00 77.62 163 TRP A N 1
ATOM 1292 C CA . TRP A 1 163 ? 12.699 -4.749 -6.812 1.00 77.62 163 TRP A CA 1
ATOM 1293 C C . TRP A 1 163 ? 13.547 -5.203 -8.004 1.00 77.62 163 TRP A C 1
ATOM 1295 O O . TRP A 1 163 ? 14.132 -6.290 -7.952 1.00 77.62 163 TRP A O 1
ATOM 1305 N N . GLN A 1 164 ? 13.603 -4.400 -9.068 1.00 75.00 164 GLN A N 1
ATOM 1306 C CA . GLN A 1 164 ? 14.502 -4.630 -10.202 1.00 75.00 164 GLN A CA 1
ATOM 1307 C C . GLN A 1 164 ? 14.993 -3.303 -10.775 1.00 75.00 164 GLN A C 1
ATOM 1309 O O . GLN A 1 164 ? 14.215 -2.379 -10.967 1.00 75.00 164 GLN A O 1
ATOM 1314 N N . SER A 1 165 ? 16.278 -3.223 -11.119 1.00 79.12 165 SER A N 1
ATOM 1315 C CA . SER A 1 165 ? 16.785 -2.101 -11.910 1.00 79.12 165 SER A CA 1
ATOM 1316 C C . SER A 1 165 ? 16.314 -2.212 -13.357 1.00 79.12 165 SER A C 1
ATOM 1318 O O . SER A 1 165 ? 16.349 -3.297 -13.939 1.00 79.12 165 SER A O 1
ATOM 1320 N N . CYS A 1 166 ? 15.962 -1.080 -13.968 1.00 78.25 166 CYS A N 1
ATOM 1321 C CA . CYS A 1 166 ? 15.750 -1.029 -15.410 1.00 78.25 166 CYS A CA 1
ATOM 1322 C C . CYS A 1 166 ? 17.079 -1.308 -16.134 1.00 78.25 166 CYS A C 1
ATOM 1324 O O . CYS A 1 166 ? 18.095 -0.655 -15.872 1.00 78.25 166 CYS A O 1
ATOM 1326 N N . THR A 1 167 ? 17.084 -2.303 -17.024 1.00 82.62 167 THR A N 1
ATOM 1327 C CA . THR A 1 167 ? 18.275 -2.748 -17.759 1.00 82.62 167 THR A CA 1
ATOM 1328 C C . THR A 1 167 ? 18.064 -2.660 -19.262 1.00 82.62 167 THR A C 1
ATOM 1330 O O . THR A 1 167 ? 17.064 -3.151 -19.782 1.00 82.62 167 THR A O 1
ATOM 1333 N N . ALA A 1 168 ? 19.051 -2.127 -19.982 1.00 86.62 168 ALA A N 1
ATOM 1334 C CA . ALA A 1 168 ? 19.076 -2.182 -21.437 1.00 86.62 168 ALA A CA 1
ATOM 1335 C C . ALA A 1 168 ? 19.601 -3.545 -21.918 1.00 86.62 168 ALA A C 1
ATOM 1337 O O . ALA A 1 168 ? 20.717 -3.951 -21.584 1.00 86.62 168 ALA A O 1
ATOM 1338 N N . TYR A 1 169 ? 18.813 -4.239 -22.738 1.00 87.50 169 TYR A N 1
ATOM 1339 C CA . TYR A 1 169 ? 19.231 -5.485 -23.376 1.00 87.50 169 TYR A CA 1
ATOM 1340 C C . TYR A 1 169 ? 19.932 -5.189 -24.705 1.00 87.50 169 TYR A C 1
ATOM 1342 O O . TYR A 1 169 ? 19.381 -4.530 -25.582 1.00 87.50 169 TYR A O 1
ATOM 1350 N N . VAL A 1 170 ? 21.153 -5.702 -24.868 1.00 91.81 170 VAL A N 1
ATOM 1351 C CA . VAL A 1 170 ? 21.936 -5.612 -26.111 1.00 91.81 170 VAL A CA 1
ATOM 1352 C C . VAL A 1 170 ? 22.402 -6.999 -26.541 1.00 91.81 170 VAL A C 1
ATOM 1354 O O . VAL A 1 170 ? 22.550 -7.901 -25.712 1.00 91.81 170 VAL A O 1
ATOM 1357 N N . SER A 1 171 ? 22.657 -7.185 -27.839 1.00 93.62 171 SER A N 1
ATOM 1358 C CA . SER A 1 171 ? 23.220 -8.442 -28.339 1.00 93.62 171 SER A CA 1
ATOM 1359 C C . SER A 1 171 ? 24.585 -8.721 -27.698 1.00 93.62 171 SER A C 1
ATOM 1361 O O . SER A 1 171 ? 25.365 -7.805 -27.422 1.00 93.62 171 SER A O 1
ATOM 1363 N N . LYS A 1 172 ? 24.903 -10.005 -27.478 1.00 88.75 172 LYS A N 1
ATOM 1364 C CA . LYS A 1 172 ? 26.180 -10.421 -26.862 1.00 88.75 172 LYS A CA 1
ATOM 1365 C C . LYS A 1 172 ? 27.405 -9.920 -27.638 1.00 88.75 172 LYS A C 1
ATOM 1367 O O . LYS A 1 172 ? 28.463 -9.747 -27.048 1.00 88.75 172 LYS A O 1
ATOM 1372 N N . THR A 1 173 ? 27.248 -9.689 -28.940 1.00 93.62 173 THR A N 1
ATOM 1373 C CA . THR A 1 173 ? 28.291 -9.240 -29.868 1.00 93.62 173 THR A CA 1
ATOM 1374 C C . THR A 1 173 ? 28.313 -7.723 -30.079 1.00 93.62 173 THR A C 1
ATOM 1376 O O . THR A 1 173 ? 29.069 -7.248 -30.922 1.00 93.62 173 THR A O 1
ATOM 1379 N N . CYS A 1 174 ? 27.506 -6.942 -29.349 1.00 91.75 174 CYS A N 1
ATOM 1380 C CA . CYS A 1 174 ? 27.447 -5.493 -29.526 1.00 91.75 174 CYS A CA 1
ATOM 1381 C C . CYS A 1 174 ? 28.776 -4.821 -29.113 1.00 91.75 174 CYS A C 1
ATOM 1383 O O . CYS A 1 174 ? 29.117 -4.832 -27.925 1.00 91.75 174 CYS A O 1
ATOM 1385 N N . PRO A 1 175 ? 29.508 -4.171 -30.043 1.00 93.88 175 PRO A N 1
ATOM 1386 C CA . PRO A 1 175 ? 30.792 -3.535 -29.737 1.00 93.88 175 PRO A CA 1
ATOM 1387 C C . PRO A 1 175 ? 30.636 -2.283 -28.860 1.00 93.88 175 PRO A C 1
ATOM 1389 O O . PRO A 1 175 ? 31.585 -1.852 -28.210 1.00 93.88 175 PRO A O 1
ATOM 1392 N N . PHE A 1 176 ? 29.433 -1.706 -28.801 1.00 93.94 176 PHE A N 1
ATOM 1393 C CA . PHE A 1 176 ? 29.149 -0.488 -28.040 1.00 93.94 176 PHE A CA 1
ATOM 1394 C C . PHE A 1 176 ? 28.731 -0.744 -26.593 1.00 93.94 176 PHE A C 1
ATOM 1396 O O . PHE A 1 176 ? 28.471 0.213 -25.870 1.00 93.94 176 PHE A O 1
ATOM 1403 N N . LYS A 1 177 ? 28.694 -2.005 -26.140 1.00 93.25 177 LYS A N 1
ATOM 1404 C CA . LYS A 1 177 ? 28.240 -2.357 -24.786 1.00 93.25 177 LYS A CA 1
ATOM 1405 C C . LYS A 1 177 ? 28.968 -1.567 -23.691 1.00 93.25 177 LYS A C 1
ATOM 1407 O O . LYS A 1 177 ? 28.310 -1.065 -22.788 1.00 93.25 177 LYS A O 1
ATOM 1412 N N . SER A 1 178 ? 30.296 -1.444 -23.780 1.00 91.81 178 SER A N 1
ATOM 1413 C CA . SER A 1 178 ? 31.080 -0.701 -22.779 1.00 91.81 178 SER A CA 1
ATOM 1414 C C . SER A 1 178 ? 30.691 0.774 -22.757 1.00 91.81 178 SER A C 1
ATOM 1416 O O . SER A 1 178 ? 30.327 1.292 -21.711 1.00 91.81 178 SER A O 1
ATOM 1418 N N . ARG A 1 179 ? 30.662 1.418 -23.932 1.00 93.88 179 ARG A N 1
ATOM 1419 C CA . ARG A 1 179 ? 30.306 2.838 -24.055 1.00 93.88 179 ARG A CA 1
ATOM 1420 C C . ARG A 1 179 ? 28.880 3.127 -23.591 1.00 93.88 179 ARG A C 1
ATOM 1422 O O . ARG A 1 179 ? 28.635 4.164 -22.994 1.00 93.88 179 ARG A O 1
ATOM 1429 N N . LEU A 1 180 ? 27.944 2.216 -23.860 1.00 93.44 180 LEU A N 1
ATOM 1430 C CA . LEU A 1 180 ? 26.571 2.338 -23.378 1.00 93.44 180 LEU A CA 1
ATOM 1431 C C . LEU A 1 180 ? 26.510 2.263 -21.848 1.00 93.44 180 LEU A C 1
ATOM 1433 O O . LEU A 1 180 ? 25.767 3.019 -21.237 1.00 93.44 180 LEU A O 1
ATOM 1437 N N . ASN A 1 181 ? 27.291 1.374 -21.232 1.00 92.31 181 ASN A N 1
ATOM 1438 C CA . ASN A 1 181 ? 27.341 1.259 -19.779 1.00 92.31 181 ASN A CA 1
ATOM 1439 C C . ASN A 1 181 ? 27.897 2.536 -19.131 1.00 92.31 181 ASN A C 1
ATOM 1441 O O . ASN A 1 181 ? 27.314 3.027 -18.169 1.00 92.31 181 ASN A O 1
ATOM 1445 N N . ASP A 1 182 ? 28.964 3.102 -19.699 1.00 95.19 182 ASP A N 1
ATOM 1446 C CA . ASP A 1 182 ? 29.548 4.363 -19.229 1.00 95.19 182 ASP A CA 1
ATOM 1447 C C . ASP A 1 182 ? 28.534 5.513 -19.349 1.00 95.19 182 ASP A C 1
ATOM 1449 O O . ASP A 1 182 ? 28.284 6.225 -18.379 1.00 95.19 182 ASP A O 1
ATOM 1453 N N . LEU A 1 183 ? 27.844 5.612 -20.492 1.00 93.62 183 LEU A N 1
ATOM 1454 C CA . LEU A 1 183 ? 26.786 6.601 -20.711 1.00 93.62 183 LEU A CA 1
ATOM 1455 C C . LEU A 1 183 ? 25.630 6.462 -19.705 1.00 93.62 183 LEU A C 1
ATOM 1457 O O . LEU A 1 183 ? 25.140 7.463 -19.187 1.00 93.62 183 LEU A O 1
ATOM 1461 N N . ILE A 1 184 ? 25.182 5.238 -19.406 1.00 91.31 184 ILE A N 1
ATOM 1462 C CA . ILE A 1 184 ? 24.130 5.003 -18.402 1.00 91.31 184 ILE A CA 1
ATOM 1463 C C . ILE A 1 184 ? 24.586 5.506 -17.028 1.00 91.31 184 ILE A C 1
ATOM 1465 O O . ILE A 1 184 ? 23.801 6.132 -16.312 1.00 91.31 184 ILE A O 1
ATOM 1469 N N . MET A 1 185 ? 25.846 5.264 -16.660 1.00 91.12 185 MET A N 1
ATOM 1470 C CA . MET A 1 185 ? 26.399 5.744 -15.394 1.00 91.12 185 MET A CA 1
ATOM 1471 C C . MET A 1 185 ? 26.485 7.273 -15.353 1.00 91.12 185 MET A C 1
ATOM 1473 O O . MET A 1 185 ? 26.101 7.862 -14.344 1.00 91.12 185 MET A O 1
ATOM 1477 N N . GLU A 1 186 ? 26.902 7.923 -16.440 1.00 93.81 186 GLU A N 1
ATOM 1478 C CA . GLU A 1 186 ? 26.927 9.389 -16.552 1.00 93.81 186 GLU A CA 1
ATOM 1479 C C . GLU A 1 186 ? 25.520 10.003 -16.441 1.00 93.81 186 GLU A C 1
ATOM 1481 O O . GLU A 1 186 ? 25.306 10.968 -15.701 1.00 93.81 186 GLU A O 1
ATOM 1486 N N . ILE A 1 187 ? 24.523 9.419 -17.113 1.00 90.25 187 ILE A N 1
ATOM 1487 C CA . ILE A 1 187 ? 23.122 9.869 -17.033 1.00 90.25 187 ILE A CA 1
ATOM 1488 C C . ILE A 1 187 ? 22.581 9.717 -15.605 1.00 90.25 187 ILE A C 1
ATOM 1490 O O . ILE A 1 187 ? 21.914 10.621 -15.097 1.00 90.25 187 ILE A O 1
ATOM 1494 N N . ARG A 1 188 ? 22.897 8.607 -14.927 1.00 86.38 188 ARG A N 1
ATOM 1495 C CA . ARG A 1 188 ? 22.497 8.390 -13.529 1.00 86.38 188 ARG A CA 1
ATOM 1496 C C . ARG A 1 188 ? 23.161 9.393 -12.586 1.00 86.38 188 ARG A C 1
ATOM 1498 O O . ARG A 1 188 ? 22.480 9.979 -11.750 1.00 86.38 188 ARG A O 1
ATOM 1505 N N . GLN A 1 189 ? 24.468 9.616 -12.724 1.00 90.25 189 GLN A N 1
ATOM 1506 C CA . GLN A 1 189 ? 25.224 10.535 -11.863 1.00 90.25 189 GLN A CA 1
ATOM 1507 C C . GLN A 1 189 ? 24.838 12.002 -12.071 1.00 90.25 189 GLN A C 1
ATOM 1509 O O . GLN A 1 189 ? 24.821 12.770 -11.114 1.00 90.25 189 GLN A O 1
ATOM 1514 N N . SER A 1 190 ? 24.503 12.392 -13.302 1.00 92.00 190 SER A N 1
ATOM 1515 C CA . SER A 1 190 ? 24.080 13.761 -13.621 1.00 92.00 190 SER A CA 1
ATOM 1516 C C . SER A 1 190 ? 22.691 14.120 -13.082 1.00 92.00 190 SER A C 1
ATOM 1518 O O . SER A 1 190 ? 22.323 15.293 -13.090 1.00 92.00 190 SER A O 1
ATOM 1520 N N . GLY A 1 191 ? 21.901 13.142 -12.623 1.00 87.38 191 GLY A N 1
ATOM 1521 C CA . GLY A 1 191 ? 20.540 13.369 -12.127 1.00 87.38 191 GLY A CA 1
ATOM 1522 C C . GLY A 1 191 ? 19.528 13.716 -13.225 1.00 87.38 191 GLY A C 1
ATOM 1523 O O . GLY A 1 191 ? 18.378 14.027 -12.922 1.00 87.38 191 GLY A O 1
ATOM 1524 N N . VAL A 1 192 ? 19.915 13.625 -14.504 1.00 89.56 192 VAL A N 1
ATOM 1525 C CA . VAL A 1 192 ? 19.034 13.897 -15.653 1.00 89.56 192 VAL A CA 1
ATOM 1526 C C . VAL A 1 192 ? 17.800 12.991 -15.637 1.00 89.56 192 VAL A C 1
ATOM 1528 O O . VAL A 1 192 ? 16.703 13.432 -15.979 1.00 89.56 192 VAL A O 1
ATOM 1531 N N . GLN A 1 193 ? 17.950 11.753 -15.161 1.00 84.75 193 GLN A N 1
ATOM 1532 C CA . GLN A 1 193 ? 16.840 10.816 -15.002 1.00 84.75 193 GLN A CA 1
ATOM 1533 C C . GLN A 1 193 ? 15.755 11.350 -14.049 1.00 84.75 193 GLN A C 1
ATOM 1535 O O . GLN A 1 193 ? 14.573 11.250 -14.367 1.00 84.75 193 GLN A O 1
ATOM 1540 N N . HIS A 1 194 ? 16.133 11.995 -12.940 1.00 84.81 194 HIS A N 1
ATOM 1541 C CA . HIS A 1 194 ? 15.169 12.594 -12.012 1.00 84.81 194 HIS A CA 1
ATOM 1542 C C . HIS A 1 194 ? 14.353 13.704 -12.686 1.00 84.81 194 HIS A C 1
ATOM 1544 O O . HIS A 1 194 ? 13.135 13.774 -12.539 1.00 84.81 194 HIS A O 1
ATOM 1550 N N . PHE A 1 195 ? 15.014 14.541 -13.489 1.00 86.56 195 PHE A N 1
ATOM 1551 C CA . PHE A 1 195 ? 14.343 15.594 -14.250 1.00 86.56 195 PHE A CA 1
ATOM 1552 C C . PHE A 1 195 ? 13.358 15.031 -15.289 1.00 86.56 195 PHE A C 1
ATOM 1554 O O . PHE A 1 195 ? 12.259 15.566 -15.454 1.00 86.56 195 PHE A O 1
ATOM 1561 N N . TRP A 1 196 ? 13.721 13.949 -15.984 1.00 86.00 196 TRP A N 1
ATOM 1562 C CA . TRP A 1 196 ? 12.830 13.287 -16.942 1.00 86.00 196 TRP A CA 1
ATOM 1563 C C . TRP A 1 196 ? 11.616 12.642 -16.269 1.00 86.00 196 TRP A C 1
ATOM 1565 O O . TRP A 1 196 ? 10.498 12.779 -16.772 1.00 86.00 196 TRP A O 1
ATOM 1575 N N . GLU A 1 197 ? 11.803 11.998 -15.118 1.00 82.31 197 GLU A N 1
ATOM 1576 C CA . GLU A 1 197 ? 10.699 11.438 -14.330 1.00 82.31 197 GLU A CA 1
ATOM 1577 C C . GLU A 1 197 ? 9.743 12.524 -13.830 1.00 82.31 197 GLU A C 1
ATOM 1579 O O . GLU A 1 197 ? 8.527 12.397 -13.971 1.00 82.31 197 GLU A O 1
ATOM 1584 N N . LEU A 1 198 ? 10.273 13.640 -13.327 1.00 83.31 198 LEU A N 1
ATOM 1585 C CA . LEU A 1 198 ? 9.449 14.765 -12.889 1.00 83.31 198 LEU A CA 1
ATOM 1586 C C . LEU A 1 198 ? 8.614 15.340 -14.044 1.00 83.31 198 LEU A C 1
ATOM 1588 O O . LEU A 1 198 ? 7.438 15.659 -13.876 1.00 83.31 198 LEU A O 1
ATOM 1592 N N . ARG A 1 199 ? 9.207 15.453 -15.237 1.00 81.69 199 ARG A N 1
ATOM 1593 C CA . ARG A 1 199 ? 8.519 15.997 -16.414 1.00 81.69 199 ARG A CA 1
ATOM 1594 C C . ARG A 1 199 ? 7.454 15.056 -16.980 1.00 81.69 199 ARG A C 1
ATOM 1596 O O . ARG A 1 199 ? 6.440 15.544 -17.465 1.00 81.69 199 ARG A O 1
ATOM 1603 N N . SER A 1 200 ? 7.688 13.748 -16.946 1.00 72.94 200 SER A N 1
ATOM 1604 C CA . SER A 1 200 ? 6.742 12.741 -17.454 1.00 72.94 200 SER A CA 1
ATOM 1605 C C . SER A 1 200 ? 5.607 12.434 -16.477 1.00 72.94 200 SER A C 1
ATOM 1607 O O . SER A 1 200 ? 4.488 12.188 -16.906 1.00 72.94 200 SER A O 1
ATOM 1609 N N . SER A 1 201 ? 5.860 12.494 -15.168 1.00 65.12 201 SER A N 1
ATOM 1610 C CA . SER A 1 201 ? 4.833 12.247 -14.145 1.00 65.12 201 SER A CA 1
ATOM 1611 C C . SER A 1 201 ? 3.880 13.426 -13.927 1.00 65.12 201 SER A C 1
ATOM 1613 O O . SER A 1 201 ? 2.761 13.229 -13.456 1.00 65.12 201 SER A O 1
ATOM 1615 N N . GLY A 1 202 ? 4.288 14.645 -14.296 1.00 57.34 202 GLY A N 1
ATOM 1616 C CA . GLY A 1 202 ? 3.505 15.867 -14.096 1.00 57.34 202 GLY A CA 1
ATOM 1617 C C . GLY A 1 202 ? 2.181 15.950 -14.867 1.00 57.34 202 GLY A C 1
ATOM 1618 O O . GLY A 1 202 ? 1.431 16.894 -14.629 1.00 57.34 202 GLY A O 1
ATOM 1619 N N . SER A 1 203 ? 1.883 15.010 -15.773 1.00 49.75 203 SER A N 1
ATOM 1620 C CA . SER A 1 203 ? 0.701 15.077 -16.641 1.00 49.75 203 SER A CA 1
ATOM 1621 C C . SER A 1 203 ? -0.444 14.114 -16.316 1.00 49.75 203 SER A C 1
ATOM 1623 O O . SER A 1 203 ? -1.551 14.432 -16.733 1.00 49.75 203 SER A O 1
ATOM 1625 N N . GLU A 1 204 ? -0.256 12.993 -15.598 1.00 49.03 204 GLU A N 1
ATOM 1626 C CA . GLU A 1 204 ? -1.284 11.920 -15.653 1.00 49.03 204 GLU A CA 1
ATOM 1627 C C . GLU A 1 204 ? -1.547 11.068 -14.392 1.00 49.03 204 GLU A C 1
ATOM 1629 O O . GLU A 1 204 ? -2.618 10.470 -14.314 1.00 49.03 204 GLU A O 1
ATOM 1634 N N . VAL A 1 205 ? -0.673 11.000 -13.371 1.00 51.34 205 VAL A N 1
ATOM 1635 C CA . VAL A 1 205 ? -0.895 10.079 -12.226 1.00 51.34 205 VAL A CA 1
ATOM 1636 C C . VAL A 1 205 ? -0.589 10.719 -10.868 1.00 51.34 205 VAL A C 1
ATOM 1638 O O . VAL A 1 205 ? 0.558 11.004 -10.528 1.00 51.34 205 VAL A O 1
ATOM 1641 N N . VAL A 1 206 ? -1.625 10.882 -10.036 1.00 49.09 206 VAL A N 1
ATOM 1642 C CA . VAL A 1 206 ? -1.548 11.479 -8.689 1.00 49.09 206 VAL A CA 1
ATOM 1643 C C . VAL A 1 206 ? -1.375 10.389 -7.623 1.00 49.09 206 VAL A C 1
ATOM 1645 O O . VAL A 1 206 ? -2.225 10.186 -6.760 1.00 49.09 206 VAL A O 1
ATOM 1648 N N . PHE A 1 207 ? -0.255 9.671 -7.662 1.00 50.44 207 PHE A N 1
ATOM 1649 C CA . PHE A 1 207 ? 0.226 8.925 -6.496 1.00 50.44 207 PHE A CA 1
ATOM 1650 C C . PHE A 1 207 ? 1.519 9.571 -6.016 1.00 50.44 207 PHE A C 1
ATOM 1652 O O . PHE A 1 207 ? 2.615 9.164 -6.388 1.00 50.44 207 PHE A O 1
ATOM 1659 N N . SER A 1 208 ? 1.395 10.618 -5.204 1.00 40.47 208 SER A N 1
ATOM 1660 C CA . SER A 1 208 ? 2.543 11.202 -4.522 1.00 40.47 208 SER A CA 1
ATOM 1661 C C . SER A 1 208 ? 2.908 10.347 -3.308 1.00 40.47 208 SER A C 1
ATOM 1663 O O . SER A 1 208 ? 2.090 10.106 -2.417 1.00 40.47 208 SER A O 1
ATOM 1665 N N . HIS A 1 209 ? 4.155 9.874 -3.267 1.00 44.56 209 HIS A N 1
ATOM 1666 C CA . HIS A 1 209 ? 4.736 9.308 -2.053 1.00 44.56 209 HIS A CA 1
ATOM 1667 C C . HIS A 1 209 ? 4.743 10.408 -0.971 1.00 44.56 209 HIS A C 1
ATOM 1669 O O . HIS A 1 209 ? 5.256 11.501 -1.226 1.00 44.56 209 HIS A O 1
ATOM 1675 N N . PRO A 1 210 ? 4.161 10.201 0.225 1.00 38.56 210 PRO A N 1
ATOM 1676 C CA . PRO A 1 210 ? 4.221 11.211 1.270 1.00 38.56 210 PRO A CA 1
ATOM 1677 C C . PRO A 1 210 ? 5.666 11.379 1.759 1.00 38.56 210 PRO A C 1
ATOM 1679 O O . PRO A 1 210 ? 6.264 10.425 2.253 1.00 38.56 210 PRO A O 1
ATOM 1682 N N . ALA A 1 211 ? 6.186 12.609 1.716 1.00 34.69 211 ALA A N 1
ATOM 1683 C CA . ALA A 1 211 ? 7.555 12.980 2.113 1.00 34.69 211 ALA A CA 1
ATOM 1684 C C . ALA A 1 211 ? 7.978 12.559 3.544 1.00 34.69 211 ALA A C 1
ATOM 1686 O O . ALA A 1 211 ? 9.138 12.688 3.928 1.00 34.69 211 ALA A O 1
ATOM 1687 N N . TRP A 1 212 ? 7.057 12.070 4.380 1.00 36.69 212 TRP A N 1
ATOM 1688 C CA . TRP A 1 212 ? 7.364 11.594 5.729 1.00 36.69 212 TRP A CA 1
ATOM 1689 C C . TRP A 1 212 ? 7.821 10.125 5.789 1.00 36.69 212 TRP A C 1
ATOM 1691 O O . TRP A 1 212 ? 8.343 9.723 6.831 1.00 36.69 212 TRP A O 1
ATOM 1701 N N . MET A 1 213 ? 7.682 9.343 4.707 1.00 40.25 213 MET A N 1
ATOM 1702 C CA . MET A 1 213 ? 8.210 7.968 4.615 1.00 40.25 213 MET A CA 1
ATOM 1703 C C . MET A 1 213 ? 9.709 7.896 4.259 1.00 40.25 213 MET A C 1
ATOM 1705 O O . MET A 1 213 ? 10.329 6.857 4.480 1.00 40.25 213 MET A O 1
ATOM 1709 N N . ASP A 1 214 ? 10.331 9.002 3.838 1.00 44.19 214 ASP A N 1
ATOM 1710 C CA . ASP A 1 214 ? 11.752 9.043 3.443 1.00 44.19 214 ASP A CA 1
ATOM 1711 C C . ASP A 1 214 ? 12.746 8.995 4.619 1.00 44.19 214 ASP A C 1
ATOM 1713 O O . ASP A 1 214 ? 13.953 8.853 4.426 1.00 44.19 214 ASP A O 1
ATOM 1717 N N . ARG A 1 215 ? 12.279 9.062 5.874 1.00 32.03 215 ARG A N 1
ATOM 1718 C CA . ARG A 1 215 ? 13.165 9.164 7.053 1.00 32.03 215 ARG A CA 1
ATOM 1719 C C . ARG A 1 215 ? 13.745 7.844 7.581 1.00 32.03 215 ARG A C 1
ATOM 1721 O O . ARG A 1 215 ? 14.331 7.842 8.659 1.00 32.03 215 ARG A O 1
ATOM 1728 N N . GLY A 1 216 ? 13.623 6.733 6.851 1.00 32.28 216 GLY A N 1
ATOM 1729 C CA . GLY A 1 216 ? 14.050 5.411 7.341 1.00 32.28 216 GLY A CA 1
ATOM 1730 C C . GLY A 1 216 ? 14.966 4.586 6.434 1.00 32.28 216 GLY A C 1
ATOM 1731 O O . GLY A 1 216 ? 15.411 3.521 6.857 1.00 32.28 216 GLY A O 1
ATOM 1732 N N . ALA A 1 217 ? 15.258 5.017 5.206 1.00 36.72 217 ALA A N 1
ATOM 1733 C CA . ALA A 1 217 ? 15.973 4.188 4.233 1.00 36.72 217 ALA A CA 1
ATOM 1734 C C . ALA A 1 217 ? 17.248 4.867 3.717 1.00 36.72 217 ALA A C 1
ATOM 1736 O O . ALA A 1 217 ? 17.365 5.210 2.546 1.00 36.72 217 ALA A O 1
ATOM 1737 N N . GLY A 1 218 ? 18.244 5.004 4.595 1.00 31.36 218 GLY A N 1
ATOM 1738 C CA . GLY A 1 218 ? 19.635 5.176 4.175 1.00 31.36 218 GLY A CA 1
ATOM 1739 C C . GLY A 1 218 ? 20.126 3.892 3.503 1.00 31.36 218 GLY A C 1
ATOM 1740 O O . GLY A 1 218 ? 20.657 3.006 4.162 1.00 31.36 218 GLY A O 1
ATOM 1741 N N . GLY A 1 219 ? 19.873 3.757 2.205 1.00 32.19 219 GLY A N 1
ATOM 1742 C CA . GLY A 1 219 ? 20.310 2.622 1.399 1.00 32.19 219 GLY A CA 1
ATOM 1743 C C . GLY A 1 219 ? 19.557 2.596 0.079 1.00 32.19 219 GLY A C 1
ATOM 1744 O O . GLY A 1 219 ? 18.362 2.306 0.073 1.00 32.19 219 GLY A O 1
ATOM 1745 N N . GLY A 1 220 ? 20.261 2.925 -1.009 1.00 33.78 220 GLY A N 1
ATOM 1746 C CA . GLY A 1 220 ? 19.716 3.020 -2.363 1.00 33.78 220 GLY A CA 1
ATOM 1747 C C . GLY A 1 220 ? 18.920 1.774 -2.744 1.00 33.78 220 GLY A C 1
ATOM 1748 O O . GLY A 1 220 ? 19.479 0.692 -2.911 1.00 33.78 220 GLY A O 1
ATOM 1749 N N . ARG A 1 221 ? 17.602 1.937 -2.849 1.00 34.66 221 ARG A N 1
ATOM 1750 C CA . ARG A 1 221 ? 16.651 0.936 -3.334 1.00 34.66 221 ARG A CA 1
ATOM 1751 C C . ARG A 1 221 ? 15.956 1.547 -4.544 1.00 34.66 221 ARG A C 1
ATOM 1753 O O . ARG A 1 221 ? 15.447 2.654 -4.434 1.00 34.66 221 ARG A O 1
ATOM 1760 N N . PHE A 1 222 ? 15.961 0.850 -5.676 1.00 40.84 222 PHE A N 1
ATOM 1761 C CA . PHE A 1 222 ? 15.684 1.448 -6.986 1.00 40.84 222 PHE A CA 1
ATOM 1762 C C . PHE A 1 222 ? 14.585 0.683 -7.723 1.00 40.84 222 PHE A C 1
ATOM 1764 O O . PHE A 1 222 ? 14.837 -0.436 -8.092 1.00 40.84 222 PHE A O 1
ATOM 1771 N N . ASN A 1 223 ? 13.422 1.266 -8.005 1.00 38.25 223 ASN A N 1
ATOM 1772 C CA . ASN A 1 223 ? 12.359 0.661 -8.826 1.00 38.25 223 ASN A CA 1
ATOM 1773 C C . ASN A 1 223 ? 11.755 -0.649 -8.263 1.00 38.25 223 ASN A C 1
ATOM 1775 O O . ASN A 1 223 ? 12.365 -1.725 -8.238 1.00 38.25 223 ASN A O 1
ATOM 1779 N N . GLN A 1 224 ? 10.536 -0.532 -7.733 1.00 46.00 224 GLN A N 1
ATOM 1780 C CA . GLN A 1 224 ? 9.852 -1.621 -7.055 1.00 46.00 224 GLN A CA 1
ATOM 1781 C C . GLN A 1 224 ? 8.421 -1.775 -7.604 1.00 46.00 224 GLN A C 1
ATOM 1783 O O . GLN A 1 224 ? 7.629 -0.833 -7.677 1.00 46.00 224 GLN A O 1
ATOM 1788 N N . GLY A 1 225 ? 8.077 -2.998 -8.001 1.00 41.03 225 GLY A N 1
ATOM 1789 C CA . GLY A 1 225 ? 6.735 -3.342 -8.448 1.00 41.03 225 GLY A CA 1
ATOM 1790 C C . GLY A 1 225 ? 5.793 -3.374 -7.251 1.00 41.03 225 GLY A C 1
ATOM 1791 O O . GLY A 1 225 ? 5.962 -4.190 -6.339 1.00 41.03 225 GLY A O 1
ATOM 1792 N N . ARG A 1 226 ? 4.784 -2.505 -7.245 1.00 53.75 226 ARG A N 1
ATOM 1793 C CA . ARG A 1 226 ? 3.684 -2.541 -6.277 1.00 53.75 226 ARG A CA 1
ATOM 1794 C C . ARG A 1 226 ? 2.425 -3.018 -6.963 1.00 53.75 226 ARG A C 1
ATOM 1796 O O . ARG A 1 226 ? 2.196 -2.753 -8.135 1.00 53.75 226 ARG A O 1
ATOM 1803 N N . VAL A 1 227 ? 1.572 -3.689 -6.203 1.00 54.22 227 VAL A N 1
ATOM 1804 C CA . VAL A 1 227 ? 0.198 -3.903 -6.644 1.00 54.22 227 VAL A CA 1
ATOM 1805 C C . VAL A 1 227 ? -0.668 -2.777 -6.103 1.00 54.22 227 VAL A C 1
ATOM 1807 O O . VAL A 1 227 ? -0.614 -2.419 -4.926 1.00 54.22 227 VAL A O 1
ATOM 1810 N N . LEU A 1 228 ? -1.445 -2.194 -7.000 1.00 54.06 228 LEU A N 1
ATOM 1811 C CA . LEU A 1 228 ? -2.527 -1.276 -6.721 1.00 54.06 228 LEU A CA 1
ATOM 1812 C C . LEU A 1 228 ? -3.750 -2.098 -6.345 1.00 54.06 228 LEU A C 1
ATOM 1814 O O . LEU A 1 228 ? -4.388 -2.728 -7.186 1.00 54.06 228 LEU A O 1
ATOM 1818 N N . VAL A 1 229 ? -4.068 -2.088 -5.062 1.00 59.41 229 VAL A N 1
ATOM 1819 C CA . VAL A 1 229 ? -5.231 -2.747 -4.487 1.00 59.41 229 VAL A CA 1
ATOM 1820 C C . VAL A 1 229 ? -6.369 -1.731 -4.374 1.00 59.41 229 VAL A C 1
ATOM 1822 O O . VAL A 1 229 ? -6.135 -0.575 -4.030 1.00 59.41 229 VAL A O 1
ATOM 1825 N N . PRO A 1 230 ? -7.622 -2.105 -4.638 1.00 57.38 230 PRO A N 1
ATOM 1826 C CA . PRO A 1 230 ? -8.758 -1.214 -4.459 1.00 57.38 230 PRO A CA 1
ATOM 1827 C C . PRO A 1 230 ? -8.895 -0.636 -3.041 1.00 57.38 230 PRO A C 1
ATOM 1829 O O . PRO A 1 230 ? -8.654 -1.291 -2.025 1.00 57.38 230 PRO A O 1
ATOM 1832 N N . GLY A 1 231 ? -9.304 0.633 -2.997 1.00 51.25 231 GLY A N 1
ATOM 1833 C CA . GLY A 1 231 ? -9.688 1.372 -1.804 1.00 51.25 231 GLY A CA 1
ATOM 1834 C C . GLY A 1 231 ? -10.928 0.770 -1.149 1.00 51.25 231 GLY A C 1
ATOM 1835 O O . GLY A 1 231 ? -11.764 0.126 -1.782 1.00 51.25 231 GLY A O 1
ATOM 1836 N N . ARG A 1 232 ? -11.019 0.938 0.165 1.00 55.28 232 ARG A N 1
ATOM 1837 C CA . ARG A 1 232 ? -11.717 -0.003 1.035 1.00 55.28 232 ARG A CA 1
ATOM 1838 C C . ARG A 1 232 ? -13.155 0.439 1.351 1.00 55.28 232 ARG A C 1
ATOM 1840 O O . ARG A 1 232 ? -13.348 1.617 1.648 1.00 55.28 232 ARG A O 1
ATOM 1847 N N . PRO A 1 233 ? -14.152 -0.466 1.333 1.00 48.69 233 PRO A N 1
ATOM 1848 C CA . PRO A 1 233 ? -15.526 -0.123 1.687 1.00 48.69 233 PRO A CA 1
ATOM 1849 C C . PRO A 1 233 ? -15.696 0.070 3.203 1.00 48.69 233 PRO A C 1
ATOM 1851 O O . PRO A 1 233 ? -15.050 -0.603 4.010 1.00 48.69 233 PRO A O 1
ATOM 1854 N N . SER A 1 234 ? -16.586 0.993 3.579 1.00 39.75 234 SER A N 1
ATOM 1855 C CA . SER A 1 234 ? -17.095 1.121 4.950 1.00 39.75 234 SER A CA 1
ATOM 1856 C C . SER A 1 234 ? -17.996 -0.073 5.264 1.00 39.75 234 SER A C 1
ATOM 1858 O O . SER A 1 234 ? -18.920 -0.363 4.506 1.00 39.75 234 SER A O 1
ATOM 1860 N N . LYS A 1 235 ? -17.776 -0.730 6.405 1.00 48.28 235 LYS A N 1
ATOM 1861 C CA . LYS A 1 235 ? -18.630 -1.815 6.917 1.00 48.28 235 LYS A CA 1
ATOM 1862 C C . LYS A 1 235 ? -20.033 -1.350 7.314 1.00 48.28 235 LYS A C 1
ATOM 1864 O O . LYS A 1 235 ? -20.920 -2.183 7.461 1.00 48.28 235 LYS A O 1
ATOM 1869 N N . ASN A 1 236 ? -20.237 -0.040 7.451 1.00 40.28 236 ASN A N 1
ATOM 1870 C CA . ASN A 1 236 ? -21.536 0.563 7.713 1.00 40.28 236 ASN A CA 1
ATOM 1871 C C . ASN A 1 236 ? -21.951 1.402 6.496 1.00 40.28 236 ASN A C 1
ATOM 1873 O O . ASN A 1 236 ? -21.505 2.551 6.382 1.00 40.28 236 ASN A O 1
ATOM 1877 N N . PRO A 1 237 ? -22.795 0.881 5.587 1.00 39.00 237 PRO A N 1
ATOM 1878 C CA . PRO A 1 237 ? -23.520 1.728 4.657 1.00 39.00 237 PRO A CA 1
ATOM 1879 C C . PRO A 1 237 ? -24.606 2.453 5.460 1.00 39.00 237 PRO A C 1
ATOM 1881 O O . PRO A 1 237 ? -25.744 2.000 5.554 1.00 39.00 237 PRO A O 1
ATOM 1884 N N . VAL A 1 238 ? -24.251 3.565 6.104 1.00 42.56 238 VAL A N 1
ATOM 1885 C CA . VAL A 1 238 ? -25.265 4.510 6.580 1.00 42.56 238 VAL A CA 1
ATOM 1886 C C . VAL A 1 238 ? -25.900 5.087 5.321 1.00 42.56 238 VAL A C 1
ATOM 1888 O O . VAL A 1 238 ? -25.226 5.742 4.528 1.00 42.56 238 VAL A O 1
ATOM 1891 N N . GLY A 1 239 ? -27.165 4.733 5.094 1.00 38.19 239 GLY A N 1
ATOM 1892 C CA . GLY A 1 239 ? -27.898 5.060 3.882 1.00 38.19 239 GLY A CA 1
ATOM 1893 C C . GLY A 1 239 ? -27.837 6.548 3.558 1.00 38.19 239 GLY A C 1
ATOM 1894 O O . GLY A 1 239 ? -28.389 7.373 4.278 1.00 38.19 239 GLY A O 1
ATOM 1895 N N . GLN A 1 240 ? -27.222 6.874 2.426 1.00 30.89 240 GLN A N 1
ATOM 1896 C CA . GLN A 1 240 ? -27.646 8.018 1.635 1.00 30.89 240 GLN A CA 1
ATOM 1897 C C . GLN A 1 240 ? -28.649 7.489 0.615 1.00 30.89 240 GLN A C 1
ATOM 1899 O O . GLN A 1 240 ? -28.287 6.985 -0.446 1.00 30.89 240 GLN A O 1
ATOM 1904 N N . GLY A 1 241 ? -29.925 7.543 0.997 1.00 30.97 241 GLY A N 1
ATOM 1905 C CA . GLY A 1 241 ? -31.017 7.534 0.039 1.00 30.97 241 GLY A CA 1
ATOM 1906 C C . GLY A 1 241 ? -30.944 8.824 -0.770 1.00 30.97 241 GLY A C 1
ATOM 1907 O O . GLY A 1 241 ? -31.148 9.907 -0.228 1.00 30.97 241 GLY A O 1
ATOM 1908 N N . GLY A 1 242 ? -30.607 8.689 -2.046 1.00 27.19 242 GLY A N 1
ATOM 1909 C CA . GLY A 1 242 ? -30.798 9.697 -3.076 1.00 27.19 242 GLY A CA 1
ATOM 1910 C C . GLY A 1 242 ? -31.519 9.017 -4.228 1.00 27.19 242 GLY A C 1
ATOM 1911 O O . GLY A 1 242 ? -30.992 8.075 -4.817 1.00 27.19 242 GLY A O 1
ATOM 1912 N N . ASP A 1 243 ? -32.755 9.442 -4.459 1.00 31.41 243 ASP A N 1
ATOM 1913 C CA . ASP A 1 243 ? -33.701 8.891 -5.417 1.00 31.41 243 ASP A CA 1
ATOM 1914 C C . ASP A 1 243 ? -33.128 8.743 -6.833 1.00 31.41 243 ASP A C 1
ATOM 1916 O O . ASP A 1 243 ? -32.633 9.688 -7.443 1.00 31.41 243 ASP A O 1
ATOM 1920 N N . GLY A 1 244 ? -33.276 7.538 -7.378 1.00 27.42 244 GLY A N 1
ATOM 1921 C CA . GLY A 1 244 ? -32.948 7.176 -8.753 1.00 27.42 244 GLY A CA 1
ATOM 1922 C C . GLY A 1 244 ? -33.832 6.016 -9.177 1.00 27.42 244 GLY A C 1
ATOM 1923 O O . GLY A 1 244 ? -33.399 4.874 -9.295 1.00 27.42 244 GLY A O 1
ATOM 1924 N N . PHE A 1 245 ? -35.121 6.306 -9.290 1.00 28.45 245 PHE A N 1
ATOM 1925 C CA . PHE A 1 245 ? -36.170 5.375 -9.664 1.00 28.45 245 PHE A CA 1
ATOM 1926 C C . PHE A 1 245 ? -36.024 4.956 -11.135 1.00 28.45 245 PHE A C 1
ATOM 1928 O O . PHE A 1 245 ? -36.616 5.581 -12.011 1.00 28.45 245 PHE A O 1
ATOM 1935 N N . ASP A 1 246 ? -35.265 3.894 -11.418 1.00 30.86 246 ASP A N 1
ATOM 1936 C CA . ASP A 1 246 ? -35.230 3.286 -12.753 1.00 30.86 246 ASP A CA 1
ATOM 1937 C C . ASP A 1 246 ? -36.101 2.019 -12.806 1.00 30.86 246 ASP A C 1
ATOM 1939 O O . ASP A 1 246 ? -35.697 0.889 -12.506 1.00 30.86 246 ASP A O 1
ATOM 1943 N N . ARG A 1 247 ? -37.375 2.235 -13.151 1.00 33.28 247 ARG A N 1
ATOM 1944 C CA . ARG A 1 247 ? -38.318 1.183 -13.536 1.00 33.28 247 ARG A CA 1
ATOM 1945 C C . ARG A 1 247 ? -37.979 0.701 -14.949 1.00 33.28 247 ARG A C 1
ATOM 1947 O O . ARG A 1 247 ? -38.622 1.131 -15.901 1.00 33.28 247 ARG A O 1
ATOM 1954 N N . ASN A 1 248 ? -37.076 -0.270 -15.094 1.00 28.48 248 ASN A N 1
ATOM 1955 C CA . ASN A 1 248 ? -37.148 -1.200 -16.231 1.00 28.48 248 ASN A CA 1
ATOM 1956 C C . ASN A 1 248 ? -36.336 -2.489 -16.042 1.00 28.48 248 ASN A C 1
ATOM 1958 O O . ASN A 1 248 ? -35.420 -2.815 -16.793 1.00 28.48 248 ASN A O 1
ATOM 1962 N N . ARG A 1 249 ? -36.722 -3.304 -15.056 1.00 29.50 249 ARG A N 1
ATOM 1963 C CA . ARG A 1 249 ? -36.276 -4.701 -14.982 1.00 29.50 249 ARG A CA 1
ATOM 1964 C C . ARG A 1 249 ? -37.228 -5.573 -15.806 1.00 29.50 249 ARG A C 1
ATOM 1966 O O . ARG A 1 249 ? -38.202 -6.103 -15.277 1.00 29.50 249 ARG A O 1
ATOM 1973 N N . LYS A 1 250 ? -36.971 -5.724 -17.110 1.00 30.72 250 LYS A N 1
ATOM 1974 C CA . LYS A 1 250 ? -37.593 -6.804 -17.894 1.00 30.72 250 LYS A CA 1
ATOM 1975 C C . LYS A 1 250 ? -36.793 -8.091 -17.709 1.00 30.72 250 LYS A C 1
ATOM 1977 O O . LYS A 1 250 ? -35.616 -8.173 -18.036 1.00 30.72 250 LYS A O 1
ATOM 1982 N N . HIS A 1 251 ? -37.482 -9.078 -17.147 1.00 31.02 251 HIS A N 1
ATOM 1983 C CA . HIS A 1 251 ? -37.082 -10.471 -17.022 1.00 31.02 251 HIS A CA 1
ATOM 1984 C C . HIS A 1 251 ? -36.492 -11.042 -18.318 1.00 31.02 251 HIS A C 1
ATOM 1986 O O . HIS A 1 251 ? -37.183 -11.104 -19.334 1.00 31.02 251 HIS A O 1
ATOM 1992 N N . VAL A 1 252 ? -35.280 -11.591 -18.235 1.00 30.67 252 VAL A N 1
ATOM 1993 C CA . VAL A 1 252 ? -34.784 -12.594 -19.184 1.00 30.67 252 VAL A CA 1
ATOM 1994 C C . VAL A 1 252 ? -34.546 -13.882 -18.397 1.00 30.67 252 VAL A C 1
ATOM 1996 O O . VAL A 1 252 ? -33.828 -13.895 -17.399 1.00 30.67 252 VAL A O 1
ATOM 1999 N N . ARG A 1 253 ? -35.262 -14.941 -18.789 1.00 26.72 253 ARG A N 1
ATOM 2000 C CA . ARG A 1 253 ? -35.208 -16.285 -18.193 1.00 26.72 253 ARG A CA 1
ATOM 2001 C C . ARG A 1 253 ? -33.899 -16.994 -18.580 1.00 26.72 253 ARG A C 1
ATOM 2003 O O . ARG A 1 253 ? -33.374 -16.703 -19.652 1.00 26.72 253 ARG A O 1
ATOM 2010 N N . PRO A 1 254 ? -33.409 -17.960 -17.783 1.00 28.92 254 PRO A N 1
ATOM 2011 C CA . PRO A 1 254 ? -32.225 -18.733 -18.129 1.00 28.92 254 PRO A CA 1
ATOM 2012 C C . PRO A 1 254 ? -32.575 -19.941 -19.012 1.00 28.92 254 PRO A C 1
ATOM 2014 O O . PRO A 1 254 ? -33.580 -20.617 -18.793 1.00 28.92 254 PRO A O 1
ATOM 2017 N N . GLY A 1 255 ? -31.699 -20.251 -19.966 1.00 24.00 255 GLY A N 1
ATOM 2018 C CA . GLY A 1 255 ? -31.625 -21.550 -20.638 1.00 24.00 255 GLY A CA 1
ATOM 2019 C C . GLY A 1 255 ? -30.701 -21.513 -21.863 1.00 24.00 255 GLY A C 1
ATOM 2020 O O . GLY A 1 255 ? -30.502 -20.439 -22.421 1.00 24.00 255 GLY A O 1
ATOM 2021 N N . PRO A 1 256 ? -30.209 -22.661 -22.362 1.00 30.14 256 PRO A N 1
ATOM 2022 C CA . PRO A 1 256 ? -29.633 -23.804 -21.657 1.00 30.14 256 PRO A CA 1
ATOM 2023 C C . PRO A 1 256 ? -28.148 -24.022 -22.039 1.00 30.14 256 PRO A C 1
ATOM 2025 O O . PRO A 1 256 ? -27.625 -23.461 -22.998 1.00 30.14 256 PRO A O 1
ATOM 2028 N N . SER A 1 257 ? -27.470 -24.883 -21.280 1.00 37.53 257 SER A N 1
ATOM 2029 C CA . SER A 1 257 ? -26.082 -25.313 -21.482 1.00 37.53 257 SER A CA 1
ATOM 2030 C C . SER A 1 257 ? -25.821 -25.977 -22.846 1.00 37.53 257 SER A C 1
ATOM 2032 O O . SER A 1 257 ? -26.474 -26.964 -23.184 1.00 37.53 257 SER A O 1
ATOM 2034 N N . LEU A 1 258 ? -24.773 -25.536 -23.547 1.00 31.00 258 LEU A N 1
ATOM 2035 C CA . LEU A 1 258 ? -24.106 -26.246 -24.650 1.00 31.00 258 LEU A CA 1
ATOM 2036 C C . LEU A 1 258 ? -22.591 -26.126 -24.406 1.00 31.00 258 LEU A C 1
ATOM 2038 O O . LEU A 1 258 ? -22.034 -25.040 -24.441 1.00 31.00 258 LEU A O 1
ATOM 2042 N N . ARG A 1 259 ? -21.969 -27.143 -23.806 1.00 26.61 259 ARG A N 1
ATOM 2043 C CA . ARG A 1 259 ? -21.276 -28.266 -24.464 1.00 26.61 259 ARG A CA 1
ATOM 2044 C C . ARG A 1 259 ? -20.001 -27.828 -25.203 1.00 26.61 259 ARG A C 1
ATOM 2046 O O . ARG A 1 259 ? -20.050 -27.242 -26.272 1.00 26.61 259 ARG A O 1
ATOM 2053 N N . ALA A 1 260 ? -18.885 -28.191 -24.571 1.00 33.53 260 ALA A N 1
ATOM 2054 C CA . ALA A 1 260 ? -17.508 -28.287 -25.045 1.00 33.53 260 ALA A CA 1
ATOM 2055 C C . ALA A 1 260 ? -17.255 -28.038 -26.544 1.00 33.53 260 ALA A C 1
ATOM 2057 O O . ALA A 1 260 ? -17.632 -28.852 -27.388 1.00 33.53 260 ALA A O 1
ATOM 2058 N N . GLN A 1 261 ? -16.458 -27.009 -26.839 1.00 28.17 261 GLN A N 1
ATOM 2059 C CA . GLN A 1 261 ? -15.743 -26.888 -28.104 1.00 28.17 261 GLN A CA 1
ATOM 2060 C C . GLN A 1 261 ? -14.236 -26.933 -27.831 1.00 28.17 261 GLN A C 1
ATOM 2062 O O . GLN A 1 261 ? -13.619 -26.001 -27.326 1.00 28.17 261 GLN A O 1
ATOM 2067 N N . LYS A 1 262 ? -13.670 -28.106 -28.115 1.00 29.56 262 LYS A N 1
ATOM 2068 C CA . LYS A 1 262 ? -12.249 -28.439 -28.058 1.00 29.56 262 LYS A CA 1
ATOM 2069 C C . LYS A 1 262 ? -11.534 -27.703 -29.196 1.00 29.56 262 LYS A C 1
ATOM 2071 O O . LYS A 1 262 ? -11.694 -28.081 -30.354 1.00 29.56 262 LYS A O 1
ATOM 2076 N N . VAL A 1 263 ? -10.764 -26.664 -28.880 1.00 33.09 263 VAL A N 1
ATOM 2077 C CA . VAL A 1 263 ? -9.917 -25.967 -29.859 1.00 33.09 263 VAL A CA 1
ATOM 2078 C C . VAL A 1 263 ? -8.584 -26.713 -29.983 1.00 33.09 263 VAL A C 1
ATOM 2080 O O . VAL A 1 263 ? -7.898 -26.967 -28.995 1.00 33.09 263 VAL A O 1
ATOM 2083 N N . ARG A 1 264 ? -8.271 -27.129 -31.216 1.00 26.22 264 ARG A N 1
ATOM 2084 C CA . ARG A 1 264 ? -7.021 -27.779 -31.639 1.00 26.22 264 ARG A CA 1
ATOM 2085 C C . ARG A 1 264 ? -5.816 -26.868 -31.376 1.00 26.22 264 ARG A C 1
ATOM 2087 O O . ARG A 1 264 ? -5.794 -25.744 -31.864 1.00 26.22 264 ARG A O 1
ATOM 2094 N N . GLN A 1 265 ? -4.789 -27.399 -30.718 1.00 28.59 265 GLN A N 1
ATOM 2095 C CA . GLN A 1 265 ? -3.421 -26.879 -30.807 1.00 28.59 265 GLN A CA 1
ATOM 2096 C C . GLN A 1 265 ? -2.797 -27.311 -32.147 1.00 28.59 265 GLN A C 1
ATOM 2098 O O . GLN A 1 265 ? -2.950 -28.481 -32.515 1.00 28.59 265 GLN A O 1
ATOM 2103 N N . PRO A 1 266 ? -2.085 -26.435 -32.875 1.00 32.00 266 PRO A N 1
ATOM 2104 C CA . PRO A 1 266 ? -1.184 -26.865 -33.932 1.00 32.00 266 PRO A CA 1
ATOM 2105 C C . PRO A 1 266 ? 0.171 -27.280 -33.341 1.00 32.00 266 PRO A C 1
ATOM 2107 O O . PRO A 1 266 ? 0.815 -26.539 -32.603 1.00 32.00 266 PRO A O 1
ATOM 2110 N N . SER A 1 267 ? 0.581 -28.496 -33.688 1.00 28.72 267 SER A N 1
ATOM 2111 C CA . SER A 1 267 ? 1.915 -29.055 -33.490 1.00 28.72 267 SER A CA 1
ATOM 2112 C C . SER A 1 267 ? 2.953 -28.286 -34.306 1.00 28.72 267 SER A C 1
ATOM 2114 O O . SER A 1 267 ? 2.804 -28.181 -35.524 1.00 28.72 267 SER A O 1
ATOM 2116 N N . VAL A 1 268 ? 4.031 -27.839 -33.665 1.00 34.31 268 VAL A N 1
ATOM 2117 C CA . VAL A 1 268 ? 5.278 -27.493 -34.355 1.00 34.31 268 VAL A CA 1
ATOM 2118 C C . VAL A 1 268 ? 6.377 -28.368 -33.767 1.00 34.31 268 VAL A C 1
ATOM 2120 O O . VAL A 1 268 ? 6.642 -28.350 -32.567 1.00 34.31 268 VAL A O 1
ATOM 2123 N N . THR A 1 269 ? 6.939 -29.204 -34.630 1.00 30.56 269 THR A N 1
ATOM 2124 C CA . THR A 1 269 ? 8.122 -30.032 -34.405 1.00 30.56 269 THR A CA 1
ATOM 2125 C C . THR A 1 269 ? 9.151 -29.609 -35.448 1.00 30.56 269 THR A C 1
ATOM 2127 O O . THR A 1 269 ? 8.756 -29.356 -36.587 1.00 30.56 269 THR A O 1
ATOM 2130 N N . ALA A 1 270 ? 10.421 -29.639 -35.031 1.00 34.28 270 ALA A N 1
ATOM 2131 C CA . ALA A 1 270 ? 11.658 -29.283 -35.740 1.00 34.28 270 ALA A CA 1
ATOM 2132 C C . ALA A 1 270 ? 12.003 -27.787 -35.758 1.00 34.28 270 ALA A C 1
ATOM 2134 O O . ALA A 1 270 ? 11.294 -26.999 -36.417 1.00 34.28 270 ALA A O 1
#

Foldseek 3Di:
DDDPPPPDDDDPVNVVVQLVCLLVVHDDDQDPPDPVSVVVSVVSNVVSVVVVVVVVVVVVVPVVDFDWDDDCADLQSVLVVLFAEEDQDPPVLPVLPPDPDPSSVSNNVSYDHDDLVVLLVCLPPQRYKYKWKAFQVGFTDDDPSAFQVSQVQWDWHNDFPDADDDDDDDDPPDPCVVVVVVVVVVCVVVCVVVVVRVVNRVPTYPPDDPPVVPPPDPDRGGMGIIMTHGHTDGPDCPDPDDDDDDPDDDDDDDDDDDDDDDDDDDDDDD

Secondary structure (DSSP, 8-state):
--------PPPHHHHHHHHHHHHTT-------S-HHHHHHHHHHHHHHHHHHHHHHHHHHHHHHS--BPPP--SHHHHHHHT-EEEESSTHHHHHHHT---HHHHHHHHHEEE--HHHHHHHHTSSSEEEEEEEPTTSPBPP-TT--HHHHHTEEE-SS-SEE--------TT-TTHHHHHHHHHHHHHTTHHHHHHHHHHTTT---PPPTTGGGG--S----EEEEEEEPPPBS---------------------------PPPPP---

pLDDT: mean 71.82, std 22.36, range [24.0, 95.19]

Organism: Culex quinquefasciatus (NCBI:txid7176)

InterPro domains:
  IPR052192 Ionotropic receptor [PTHR42643] (7-194)

Radius of gyration: 33.31 Å; chains: 1; bounding box: 72×50×107 Å